Protein AF-A0A965PPK0-F1 (afdb_monomer)

Secondary structure (DSSP, 8-state):
-EEEE-HHHHHHHT---SEEEEEE-TTSSHHHHHHHHHHHHHHSGGGTT-EEEEEESSHHHIIIIIIHHHHHHHHHTT---STTEEETTEEEE-TTS-EEEEEESSSGGGGSS---SEEEETTGGGS-HHHHHHHHHT--GGG---EEEEEE----TTSHHHHHHTS--TTEEEEEE-GGG-TTS-HHHHHHHHHHHHHHHHTTTTS--SGGGTTT----------S--------------------------S--PEEEE---

Sequence (264 aa):
MTVRLHQAQYRFHHSPARYRGFVGGRGAGKSWIGAYDLAKRALSPNGKGRLFLVAAPTYPMLSDSSLRTMIEILKLLGAYDLDSIKRQPPSITLPNGAEILFRSADDPERLRGPNLSGVWLDEASLMAEEAYSVAIATLRERGEPGWLSATFTPKGLGHWTYETFATGKPETELIRAKTRENPFLDTQFVSSLESQYSDRTKARNGRRNILAHIFGGKAIGLNSATELSQSIHPRAETAGRAIIPRSSAWAAPLTAPYSVTATW

Solvent-accessible surface area (backbone atoms only — not comparable to full-atom values): 15305 Å² total; per-residue (Å²): 107,76,48,73,30,37,70,49,51,47,50,56,62,70,47,85,44,44,37,32,32,40,38,31,45,82,76,33,50,48,67,57,44,49,32,45,42,51,51,54,48,39,72,30,85,90,14,47,60,34,39,32,38,40,33,16,38,35,57,68,54,24,56,75,39,56,49,49,44,33,52,52,43,26,51,77,67,72,54,61,58,77,89,39,52,46,78,82,75,36,32,38,51,36,92,63,57,12,36,39,38,52,45,39,35,73,49,35,72,76,49,53,79,58,57,19,46,30,38,34,32,41,50,40,65,69,36,57,66,62,34,54,55,32,44,58,74,16,29,40,32,96,79,40,85,33,37,40,39,33,21,25,51,89,80,54,77,90,30,64,66,35,59,50,28,71,69,71,43,86,58,38,36,59,39,70,30,39,28,89,67,33,85,88,56,59,68,68,58,50,52,54,52,49,53,58,52,50,56,54,46,66,77,44,72,87,62,86,85,74,62,44,80,38,72,74,49,78,82,80,76,81,85,77,91,79,87,87,89,85,85,85,85,89,82,89,84,84,88,81,90,77,90,76,85,83,84,85,82,90,79,78,71,93,69,73,62,45,77,43,74,64,82,131

Radius of gyration: 22.33 Å; Cα contacts (8 Å, |Δi|>4): 421; chains: 1; bounding box: 75×43×55 Å

pLDDT: mean 79.64, std 26.37, range [24.66, 98.88]

Foldseek 3Di:
DWDWAFPLLVCQLPPPFQEEEEEADPQLCQLLSLLLSVVCCCPDPNNQQFEEEEEEQDPCCQVVGNVVSNQVNCVVLVFDDPVQFDVVVTKGQTPSRGIYGYYYQPPLVVQQPAQGQEYEYEQVLSHDVSNVVSNLNNQQVVHDGHGYYYGHYDDDCPGVSNVPAVPPPPSHHYRYTASVLPPPDDPVVLVVVLVVVVVVCVVVVPDDDPPCVRSVHDPPDPDDPPDDDDDDDDDDDDDDDDDDDDDDDPDDDSDGTDIDDSDD

Structure (mmCIF, N/CA/C/O backbone):
data_AF-A0A965PPK0-F1
#
_entry.id   AF-A0A965PPK0-F1
#
loop_
_atom_site.group_PDB
_atom_site.id
_atom_site.type_symbol
_atom_site.label_atom_id
_atom_site.label_alt_id
_atom_site.label_comp_id
_atom_site.label_asym_id
_atom_site.label_entity_id
_atom_site.label_seq_id
_atom_site.pdbx_PDB_ins_code
_atom_site.Cartn_x
_atom_site.Cartn_y
_atom_site.Cartn_z
_atom_site.occupancy
_atom_site.B_iso_or_equiv
_atom_site.auth_seq_id
_atom_site.auth_comp_id
_atom_site.auth_asym_id
_atom_site.auth_atom_id
_atom_site.pdbx_PDB_model_num
ATOM 1 N N . MET A 1 1 ? 5.970 -22.761 3.977 1.00 63.78 1 MET A N 1
ATOM 2 C CA . MET A 1 1 ? 6.031 -21.806 5.106 1.00 63.78 1 MET A CA 1
ATOM 3 C C . MET A 1 1 ? 4.634 -21.264 5.368 1.00 63.78 1 MET A C 1
ATOM 5 O O . MET A 1 1 ? 3.928 -20.960 4.410 1.00 63.78 1 MET A O 1
ATOM 9 N N . THR A 1 2 ? 4.213 -21.198 6.631 1.00 79.50 2 THR A N 1
ATOM 10 C CA . THR A 1 2 ? 2.850 -20.786 7.006 1.00 79.50 2 THR A CA 1
ATOM 11 C C . THR A 1 2 ? 2.877 -19.363 7.539 1.00 79.50 2 THR A C 1
ATOM 13 O O . THR A 1 2 ? 3.542 -19.091 8.538 1.00 79.50 2 THR A O 1
ATOM 16 N N . VAL A 1 3 ? 2.157 -18.456 6.882 1.00 88.56 3 VAL A N 1
ATOM 17 C CA . VAL A 1 3 ? 2.021 -17.069 7.332 1.00 88.56 3 VAL A CA 1
ATOM 18 C C . VAL A 1 3 ? 0.738 -16.944 8.142 1.00 88.56 3 VAL A C 1
ATOM 20 O O . VAL A 1 3 ? -0.322 -17.402 7.719 1.00 88.56 3 VAL A O 1
ATOM 23 N N . ARG A 1 4 ? 0.835 -16.350 9.331 1.00 90.88 4 ARG A N 1
ATOM 24 C CA . ARG A 1 4 ? -0.297 -16.184 10.244 1.00 90.88 4 ARG A CA 1
ATOM 25 C C . ARG A 1 4 ? -0.898 -14.792 10.089 1.00 90.88 4 ARG A C 1
ATOM 27 O O . ARG A 1 4 ? -0.181 -13.809 10.232 1.00 90.88 4 ARG A O 1
ATOM 34 N N . LEU A 1 5 ? -2.205 -14.717 9.848 1.00 93.50 5 LEU A N 1
ATOM 35 C CA . LEU A 1 5 ? -2.972 -13.470 9.790 1.00 93.50 5 LEU A CA 1
ATOM 36 C C . LEU A 1 5 ? -3.978 -13.430 10.936 1.00 93.50 5 LEU A C 1
ATOM 38 O O . LEU A 1 5 ? -4.652 -14.423 11.209 1.00 93.50 5 LEU A O 1
ATOM 42 N N . HIS A 1 6 ? -4.145 -12.281 11.587 1.00 93.06 6 HIS A N 1
ATOM 43 C CA . HIS A 1 6 ? -5.286 -12.118 12.490 1.00 93.06 6 HIS A CA 1
ATOM 44 C C . HIS A 1 6 ? -6.579 -11.873 11.699 1.00 93.06 6 HIS A C 1
ATOM 46 O O . HIS A 1 6 ? -6.546 -11.577 10.505 1.00 93.06 6 HIS A O 1
ATOM 52 N N . GLN A 1 7 ? -7.740 -11.982 12.351 1.00 94.44 7 GLN A N 1
ATOM 53 C CA . GLN A 1 7 ? -9.042 -12.019 11.668 1.00 94.44 7 GLN A CA 1
ATOM 54 C C . GLN A 1 7 ? -9.273 -10.856 10.690 1.00 94.44 7 GLN A C 1
ATOM 56 O O . GLN A 1 7 ? -9.663 -11.072 9.545 1.00 94.44 7 GLN A O 1
ATOM 61 N N . ALA A 1 8 ? -9.010 -9.618 11.116 1.00 96.19 8 ALA A N 1
ATOM 62 C CA . ALA A 1 8 ? -9.165 -8.457 10.244 1.00 96.19 8 ALA A CA 1
ATOM 63 C C . ALA A 1 8 ? -8.184 -8.486 9.057 1.00 96.19 8 ALA A C 1
ATOM 65 O O . ALA A 1 8 ? -8.581 -8.182 7.938 1.00 96.19 8 ALA A O 1
ATOM 66 N N . GLN A 1 9 ? -6.927 -8.894 9.260 1.00 96.94 9 GLN A N 1
ATOM 67 C CA . GLN A 1 9 ? -5.963 -9.031 8.162 1.00 96.94 9 GLN A CA 1
ATOM 68 C C . GLN A 1 9 ? -6.404 -10.086 7.150 1.00 96.94 9 GLN A C 1
ATOM 70 O O . GLN A 1 9 ? -6.370 -9.842 5.946 1.00 96.94 9 GLN A O 1
ATOM 75 N N . TYR A 1 10 ? -6.876 -11.232 7.645 1.00 96.75 10 TYR A N 1
ATOM 76 C CA . TYR A 1 10 ? -7.412 -12.299 6.811 1.00 96.75 10 TYR A CA 1
ATOM 77 C C . TYR A 1 10 ? -8.581 -11.795 5.956 1.00 96.75 10 TYR A C 1
ATOM 79 O O . TYR A 1 10 ? -8.563 -11.964 4.738 1.00 96.75 10 TYR A O 1
ATOM 87 N N . ARG A 1 11 ? -9.550 -11.104 6.575 1.00 97.62 11 ARG A N 1
ATOM 88 C CA . ARG A 1 11 ? -10.687 -10.498 5.868 1.00 97.62 11 ARG A CA 1
ATOM 89 C C . ARG A 1 11 ? -10.257 -9.487 4.810 1.00 97.62 11 ARG A C 1
ATOM 91 O O . ARG A 1 11 ? -10.795 -9.498 3.715 1.00 97.62 11 ARG A O 1
ATOM 98 N N . PHE A 1 12 ? -9.296 -8.626 5.129 1.00 98.19 12 PHE A N 1
ATOM 99 C CA . PHE A 1 12 ? -8.813 -7.610 4.196 1.00 98.19 12 PHE A CA 1
ATOM 100 C C . PHE A 1 12 ? -8.149 -8.220 2.960 1.00 98.19 12 PHE A C 1
ATOM 102 O O . PHE A 1 12 ? -8.437 -7.811 1.835 1.00 98.19 12 PHE A O 1
ATOM 109 N N . HIS A 1 13 ? -7.296 -9.225 3.162 1.00 97.81 13 HIS A N 1
ATOM 110 C CA . HIS A 1 13 ? -6.603 -9.887 2.061 1.00 97.81 13 HIS A CA 1
ATOM 111 C C . HIS A 1 13 ? -7.573 -10.617 1.116 1.00 97.81 13 HIS A C 1
ATOM 113 O O . HIS A 1 13 ? -7.442 -10.516 -0.105 1.00 97.81 13 HIS A O 1
ATOM 119 N N . HIS A 1 14 ? -8.577 -11.292 1.686 1.00 97.06 14 HIS A N 1
ATOM 120 C CA . HIS A 1 14 ? -9.567 -12.084 0.945 1.00 97.06 14 HIS A CA 1
ATOM 121 C C . HIS A 1 14 ? -10.806 -11.289 0.513 1.00 97.06 14 HIS A C 1
ATOM 123 O O . HIS A 1 14 ? -11.726 -11.862 -0.066 1.00 97.06 14 HIS A O 1
ATOM 129 N N . SER A 1 15 ? -10.855 -9.984 0.786 1.00 97.69 15 SER A N 1
ATOM 130 C CA . SER A 1 15 ? -11.952 -9.135 0.328 1.00 97.69 15 SER A CA 1
ATOM 131 C C . SER A 1 15 ? -12.003 -9.111 -1.209 1.00 97.69 15 SER A C 1
ATOM 133 O O . SER A 1 15 ? -10.964 -8.886 -1.847 1.00 97.69 15 SER A O 1
ATOM 135 N N . PRO A 1 16 ? -13.188 -9.313 -1.818 1.00 96.19 16 PRO A N 1
ATOM 136 C CA . PRO A 1 16 ? -13.365 -9.221 -3.265 1.00 96.19 16 PRO A CA 1
ATOM 137 C C . PRO A 1 16 ? -13.498 -7.771 -3.753 1.00 96.19 16 PRO A C 1
ATOM 139 O O . PRO A 1 16 ? -13.530 -7.540 -4.960 1.00 96.19 16 PRO A O 1
ATOM 142 N N . ALA A 1 17 ? -13.602 -6.792 -2.846 1.00 97.69 17 ALA A N 1
ATOM 143 C CA . ALA A 1 17 ? -13.752 -5.391 -3.211 1.00 97.69 17 ALA A CA 1
ATOM 144 C C . ALA A 1 17 ? -12.525 -4.888 -3.988 1.00 97.69 17 ALA A C 1
ATOM 146 O O . ALA A 1 17 ? -11.377 -5.210 -3.662 1.00 97.69 17 ALA A O 1
ATOM 147 N N . ARG A 1 18 ? -12.760 -4.060 -5.010 1.00 97.19 18 ARG A N 1
ATOM 148 C CA . ARG A 1 18 ? -11.684 -3.479 -5.824 1.00 97.19 18 ARG A CA 1
ATOM 149 C C . ARG A 1 18 ? -10.894 -2.446 -5.029 1.00 97.19 18 ARG A C 1
ATOM 151 O O . ARG A 1 18 ? -9.674 -2.370 -5.172 1.00 97.19 18 ARG A O 1
ATOM 158 N N . TYR A 1 19 ? -11.579 -1.697 -4.166 1.00 98.38 19 TYR A N 1
ATOM 159 C CA . TYR A 1 19 ? -11.007 -0.629 -3.355 1.00 98.38 19 TYR A CA 1
ATOM 160 C C . TYR A 1 19 ? -11.176 -0.941 -1.866 1.00 98.38 19 TYR A C 1
ATOM 162 O O . TYR A 1 19 ? -12.265 -0.863 -1.301 1.00 98.38 19 TYR A O 1
ATOM 170 N N . ARG A 1 20 ? -10.084 -1.314 -1.204 1.00 98.50 20 ARG A N 1
ATOM 171 C CA . ARG A 1 20 ? -10.117 -1.860 0.157 1.00 98.50 20 ARG A CA 1
ATOM 172 C C . ARG A 1 20 ? -9.435 -0.919 1.131 1.00 98.50 20 ARG A C 1
ATOM 174 O O . ARG A 1 20 ? -8.269 -0.581 0.959 1.00 98.50 20 ARG A O 1
ATOM 181 N N . GLY A 1 21 ? -10.140 -0.539 2.187 1.00 98.50 21 GLY A N 1
ATOM 182 C CA . GLY A 1 21 ? -9.592 0.196 3.319 1.00 98.50 21 GLY A CA 1
ATOM 183 C C . GLY A 1 21 ? -9.295 -0.736 4.493 1.00 98.50 21 GLY A C 1
ATOM 184 O O . GLY A 1 21 ? -10.150 -1.520 4.894 1.00 98.50 21 GLY A O 1
ATOM 185 N N . PHE A 1 22 ? -8.115 -0.621 5.095 1.00 98.50 22 PHE A N 1
ATOM 186 C CA . PHE A 1 22 ? -7.778 -1.219 6.385 1.00 98.50 22 PHE A CA 1
ATOM 187 C C . PHE A 1 22 ? -7.527 -0.110 7.403 1.00 98.50 22 PHE A C 1
ATOM 189 O O . PHE A 1 22 ? -6.513 0.593 7.349 1.00 98.50 22 PHE A O 1
ATOM 196 N N . VAL A 1 23 ? -8.447 0.047 8.353 1.00 97.44 23 VAL A N 1
ATOM 197 C CA . VAL A 1 23 ? -8.388 1.116 9.352 1.00 97.44 23 VAL A CA 1
ATOM 198 C C . VAL A 1 23 ? -8.111 0.571 10.745 1.00 97.44 23 VAL A C 1
ATOM 200 O O . VAL A 1 23 ? -8.791 -0.336 11.225 1.00 97.44 23 VAL A O 1
ATOM 203 N N . GLY A 1 24 ? -7.131 1.159 11.430 1.00 93.88 24 GLY A N 1
ATOM 204 C CA . GLY A 1 24 ? -6.767 0.739 12.781 1.00 93.88 24 GLY A CA 1
ATOM 205 C C . GLY A 1 24 ? -5.772 1.661 13.480 1.00 93.88 24 GLY A C 1
ATOM 206 O O . GLY A 1 24 ? -5.134 2.523 12.869 1.00 93.88 24 GLY A O 1
ATOM 207 N N . GLY A 1 25 ? -5.636 1.473 14.792 1.00 89.06 25 GLY A N 1
ATOM 208 C CA . GLY A 1 25 ? -4.682 2.204 15.628 1.00 89.06 25 GLY A CA 1
ATOM 209 C C . GLY A 1 25 ? -3.222 1.812 15.371 1.00 89.06 25 GLY A C 1
ATOM 210 O O . GLY A 1 25 ? -2.901 1.014 14.482 1.00 89.06 25 GLY A O 1
ATOM 211 N N . ARG A 1 26 ? -2.302 2.381 16.159 1.00 86.25 26 ARG A N 1
ATOM 212 C CA . ARG A 1 26 ? -0.905 1.911 16.193 1.00 86.25 26 ARG A CA 1
ATOM 213 C C . ARG A 1 26 ? -0.873 0.455 16.654 1.00 86.25 26 ARG A C 1
ATOM 215 O O . ARG A 1 26 ? -1.629 0.091 17.546 1.00 86.25 26 ARG A O 1
ATOM 222 N N . GLY A 1 27 ? -0.042 -0.372 16.025 1.00 86.56 27 GLY A N 1
ATOM 223 C CA . GLY A 1 27 ? 0.051 -1.802 16.337 1.00 86.56 27 GLY A CA 1
ATOM 224 C C . GLY A 1 27 ? -1.033 -2.686 15.705 1.00 86.56 27 GLY A C 1
ATOM 225 O O . GLY A 1 27 ? -0.919 -3.900 15.767 1.00 86.56 27 GLY A O 1
ATOM 226 N N . ALA A 1 28 ? -2.038 -2.144 15.010 1.00 91.44 28 ALA A N 1
ATOM 227 C CA . ALA A 1 28 ? -3.095 -2.952 14.380 1.00 91.44 28 ALA A CA 1
ATOM 228 C C . ALA A 1 28 ? -2.646 -3.772 13.142 1.00 91.44 28 ALA A C 1
ATOM 230 O O . ALA A 1 28 ? -3.490 -4.282 12.416 1.00 91.44 28 ALA A O 1
ATOM 231 N N . GLY A 1 29 ? -1.341 -3.848 12.848 1.00 93.69 29 GLY A N 1
ATOM 232 C CA . GLY A 1 29 ? -0.811 -4.632 11.725 1.00 93.69 29 GLY A CA 1
ATOM 233 C C . GLY A 1 29 ? -1.031 -4.022 10.336 1.00 93.69 29 GLY A C 1
ATOM 234 O O . GLY A 1 29 ? -0.995 -4.758 9.356 1.00 93.69 29 GLY A O 1
ATOM 235 N N . LYS A 1 30 ? -1.255 -2.700 10.250 1.00 96.31 30 LYS A N 1
ATOM 236 C CA . LYS A 1 30 ? -1.613 -1.964 9.021 1.00 96.31 30 LYS A CA 1
ATOM 237 C C . LYS A 1 30 ? -0.571 -2.072 7.901 1.00 96.31 30 LYS A C 1
ATOM 239 O O . LYS A 1 30 ? -0.869 -2.640 6.859 1.00 96.31 30 LYS A O 1
ATOM 244 N N . SER A 1 31 ? 0.642 -1.560 8.115 1.00 96.62 31 SER A N 1
ATOM 245 C CA . SER A 1 31 ? 1.671 -1.565 7.066 1.00 96.62 31 SER A CA 1
ATOM 246 C C . SER A 1 31 ? 2.071 -2.987 6.677 1.00 96.62 31 SER A C 1
ATOM 248 O O . SER A 1 31 ? 2.265 -3.282 5.504 1.00 96.62 31 SER A O 1
ATOM 250 N N . TRP A 1 32 ? 2.082 -3.899 7.653 1.00 97.38 32 TRP A N 1
ATOM 251 C CA . TRP A 1 32 ? 2.337 -5.317 7.417 1.00 97.38 32 TRP A CA 1
ATOM 252 C C . TRP A 1 32 ? 1.301 -5.931 6.465 1.00 97.38 32 TRP A C 1
ATOM 254 O O . TRP A 1 32 ? 1.679 -6.564 5.482 1.00 97.38 32 TRP A O 1
ATOM 264 N N . ILE A 1 33 ? -0.003 -5.719 6.703 1.00 98.12 33 ILE A N 1
ATOM 265 C CA . ILE A 1 33 ? -1.036 -6.314 5.842 1.00 98.12 33 ILE A CA 1
ATOM 266 C C . ILE A 1 33 ? -1.124 -5.653 4.472 1.00 98.12 33 ILE A C 1
ATOM 268 O O . ILE A 1 33 ? -1.394 -6.344 3.496 1.00 98.12 33 ILE A O 1
ATOM 272 N N . GLY A 1 34 ? -0.856 -4.349 4.379 1.00 98.56 34 GLY A N 1
ATOM 273 C CA . GLY A 1 34 ? -0.765 -3.665 3.092 1.00 98.56 34 GLY A CA 1
ATOM 274 C C . GLY A 1 34 ? 0.361 -4.230 2.222 1.00 98.56 34 GLY A C 1
ATOM 275 O O . GLY A 1 34 ? 0.126 -4.588 1.067 1.00 98.56 34 GLY A O 1
ATOM 276 N N . ALA A 1 35 ? 1.550 -4.416 2.805 1.00 98.69 35 ALA A N 1
ATOM 277 C CA . ALA A 1 35 ? 2.684 -5.031 2.123 1.00 98.69 35 ALA A CA 1
ATOM 278 C C . ALA A 1 35 ? 2.402 -6.489 1.729 1.00 98.69 35 ALA A C 1
ATOM 280 O O . ALA A 1 35 ? 2.644 -6.875 0.587 1.00 98.69 35 ALA A O 1
ATOM 281 N N . TYR A 1 36 ? 1.848 -7.286 2.649 1.00 98.62 36 TYR A N 1
ATOM 282 C CA . TYR A 1 36 ? 1.489 -8.682 2.392 1.00 98.62 36 TYR A CA 1
ATOM 283 C C . TYR A 1 36 ? 0.456 -8.826 1.270 1.00 98.62 36 TYR A C 1
ATOM 285 O O . TYR A 1 36 ? 0.651 -9.640 0.368 1.00 98.62 36 TYR A O 1
ATOM 293 N N . ASP A 1 37 ? -0.620 -8.033 1.296 1.00 98.69 37 ASP A N 1
ATOM 294 C CA . ASP A 1 37 ? -1.670 -8.078 0.275 1.00 98.69 37 ASP A CA 1
ATOM 295 C C . ASP A 1 37 ? -1.121 -7.741 -1.114 1.00 98.69 37 ASP A C 1
ATOM 297 O O . ASP A 1 37 ? -1.370 -8.490 -2.062 1.00 98.69 37 ASP A O 1
ATOM 301 N N . LEU A 1 38 ? -0.327 -6.669 -1.227 1.00 98.81 38 LEU A N 1
ATOM 302 C CA . LEU A 1 38 ? 0.282 -6.291 -2.499 1.00 98.81 38 LEU A CA 1
ATOM 303 C C . LEU A 1 38 ? 1.268 -7.353 -2.982 1.00 98.81 38 LEU A C 1
ATOM 305 O O . LEU A 1 38 ? 1.163 -7.779 -4.130 1.00 98.81 38 LEU A O 1
ATOM 309 N N . ALA A 1 39 ? 2.174 -7.828 -2.123 1.00 98.69 39 ALA A N 1
ATOM 310 C CA . ALA A 1 39 ? 3.156 -8.844 -2.497 1.00 98.69 39 ALA A CA 1
ATOM 311 C C . ALA A 1 39 ? 2.481 -10.139 -2.972 1.00 98.69 39 ALA A C 1
ATOM 313 O O . ALA A 1 39 ? 2.832 -10.670 -4.022 1.00 98.69 39 ALA A O 1
ATOM 314 N N . LYS A 1 40 ? 1.461 -10.629 -2.253 1.00 98.19 40 LYS A N 1
ATOM 315 C CA . LYS A 1 40 ? 0.714 -11.834 -2.646 1.00 98.19 40 LYS A CA 1
ATOM 316 C C . LYS A 1 40 ? -0.007 -11.666 -3.981 1.00 98.19 40 LYS A C 1
ATOM 318 O O . LYS A 1 40 ? -0.031 -12.609 -4.767 1.00 98.19 40 LYS A O 1
ATOM 323 N N . ARG A 1 41 ? -0.579 -10.490 -4.251 1.00 98.38 41 ARG A N 1
ATOM 324 C CA . ARG A 1 41 ? -1.246 -10.196 -5.529 1.00 98.38 41 ARG A CA 1
ATOM 325 C C . ARG A 1 41 ? -0.241 -10.066 -6.671 1.00 98.38 41 ARG A C 1
ATOM 327 O O . ARG A 1 41 ? -0.470 -10.655 -7.724 1.00 98.38 41 ARG A O 1
ATOM 334 N N . ALA A 1 42 ? 0.883 -9.392 -6.443 1.00 98.62 42 ALA A N 1
ATOM 335 C CA . ALA A 1 42 ? 1.952 -9.236 -7.425 1.00 98.62 42 ALA A CA 1
ATOM 336 C C . ALA A 1 42 ? 2.634 -10.565 -7.776 1.00 98.62 42 ALA A C 1
ATOM 338 O O . ALA A 1 42 ? 2.943 -10.814 -8.937 1.00 98.62 42 ALA A O 1
ATOM 339 N N . LEU A 1 43 ? 2.802 -11.455 -6.795 1.00 98.38 43 LEU A N 1
ATOM 340 C CA . LEU A 1 43 ? 3.396 -12.777 -6.998 1.00 98.38 43 LEU A CA 1
ATOM 341 C C . LEU A 1 43 ? 2.419 -13.821 -7.557 1.00 98.38 43 LEU A C 1
ATOM 343 O O . LEU A 1 43 ? 2.848 -14.888 -7.988 1.00 98.38 43 LEU A O 1
ATOM 347 N N . SER A 1 44 ? 1.116 -13.534 -7.557 1.00 97.88 44 SER A N 1
ATOM 348 C CA . SER A 1 44 ? 0.106 -14.445 -8.099 1.00 97.88 44 SER A CA 1
ATOM 349 C C . SER A 1 44 ? 0.259 -14.637 -9.618 1.00 97.88 44 SER A C 1
ATOM 351 O O . SER A 1 44 ? 0.851 -13.784 -10.288 1.00 97.88 44 SER A O 1
ATOM 353 N N . PRO A 1 45 ? -0.345 -15.688 -10.206 1.00 97.69 45 PRO A N 1
ATOM 354 C CA . PRO A 1 45 ? -0.384 -15.854 -11.660 1.00 97.69 45 PRO A CA 1
ATOM 355 C C . PRO A 1 45 ? -0.921 -14.621 -12.404 1.00 97.69 45 PRO A C 1
ATOM 357 O O . PRO A 1 45 ? -0.369 -14.240 -13.433 1.00 97.69 45 PRO A O 1
ATOM 360 N N . ASN A 1 46 ? -1.928 -13.941 -11.844 1.00 96.06 46 ASN A N 1
ATOM 361 C CA . ASN A 1 46 ? -2.508 -12.724 -12.426 1.00 96.06 46 ASN A CA 1
ATOM 362 C C . ASN A 1 46 ? -1.582 -11.502 -12.309 1.00 96.06 46 ASN A C 1
ATOM 364 O O . ASN A 1 46 ? -1.709 -10.559 -13.085 1.00 96.06 46 ASN A O 1
ATOM 368 N N . GLY A 1 47 ? -0.654 -11.511 -11.348 1.00 98.00 47 GLY A N 1
ATOM 369 C CA . GLY A 1 47 ? 0.338 -10.454 -11.153 1.00 98.00 47 GLY A CA 1
ATOM 370 C C . GLY A 1 47 ? 1.602 -10.620 -11.996 1.00 98.00 47 GLY A C 1
ATOM 371 O O . GLY A 1 47 ? 2.401 -9.691 -12.069 1.00 98.00 47 GLY A O 1
ATOM 372 N N . LYS A 1 48 ? 1.792 -11.769 -12.659 1.00 98.12 48 LYS A N 1
ATOM 373 C CA . LYS A 1 48 ? 2.995 -12.065 -13.447 1.00 98.12 48 LYS A CA 1
ATOM 374 C C . LYS A 1 48 ? 3.256 -10.988 -14.507 1.00 98.12 48 LYS A C 1
ATOM 376 O O . LYS A 1 48 ? 2.425 -10.753 -15.388 1.00 98.12 48 LYS A O 1
ATOM 381 N N . GLY A 1 49 ? 4.435 -10.367 -14.447 1.00 98.19 49 GLY A N 1
ATOM 382 C CA . GLY A 1 49 ? 4.843 -9.322 -15.392 1.00 98.19 49 GLY A CA 1
ATOM 383 C C . GLY A 1 49 ? 3.992 -8.049 -15.345 1.00 98.19 49 GLY A C 1
ATOM 384 O O . GLY A 1 49 ? 3.927 -7.346 -16.353 1.00 98.19 49 GLY A O 1
ATOM 385 N N . ARG A 1 50 ? 3.272 -7.802 -14.243 1.00 98.56 50 ARG A N 1
ATOM 386 C CA . ARG A 1 50 ? 2.450 -6.602 -14.033 1.00 98.56 50 ARG A CA 1
ATOM 387 C C . ARG A 1 50 ? 3.184 -5.551 -13.208 1.00 98.56 50 ARG A C 1
ATOM 389 O O . ARG A 1 50 ? 4.131 -5.865 -12.486 1.00 98.56 50 ARG A O 1
ATOM 396 N N . LEU A 1 51 ? 2.697 -4.318 -13.281 1.00 98.75 51 LEU A N 1
ATOM 397 C CA . LEU A 1 51 ? 3.242 -3.171 -12.571 1.00 98.75 51 LEU A CA 1
ATOM 398 C C . LEU A 1 51 ? 2.356 -2.773 -11.385 1.00 98.75 51 LEU A C 1
ATOM 400 O O . LEU A 1 51 ? 1.143 -2.585 -11.511 1.00 98.75 51 LEU A O 1
ATOM 404 N N . PHE A 1 52 ? 2.981 -2.599 -10.226 1.00 98.81 52 PHE A N 1
ATOM 405 C CA . PHE A 1 52 ? 2.335 -2.213 -8.977 1.00 98.81 52 PHE A CA 1
ATOM 406 C C . PHE A 1 52 ? 3.002 -0.983 -8.369 1.00 98.81 52 PHE A C 1
ATOM 408 O O . PHE A 1 52 ? 4.160 -0.674 -8.649 1.00 98.81 52 PHE A O 1
ATOM 415 N N . LEU A 1 53 ? 2.278 -0.292 -7.492 1.00 98.81 53 LEU A N 1
ATOM 416 C CA . LEU A 1 53 ? 2.784 0.876 -6.777 1.00 98.81 53 LEU A CA 1
ATOM 417 C C . LEU A 1 53 ? 2.540 0.758 -5.275 1.00 98.81 53 LEU A C 1
ATOM 419 O O . LEU A 1 53 ? 1.440 0.444 -4.830 1.00 98.81 53 LEU A O 1
ATOM 423 N N . VAL A 1 54 ? 3.557 1.101 -4.498 1.00 98.75 54 VAL A N 1
ATOM 424 C CA . VAL A 1 54 ? 3.441 1.485 -3.094 1.00 98.75 54 VAL A CA 1
ATOM 425 C C . VAL A 1 54 ? 3.609 2.996 -3.016 1.00 98.75 54 VAL A C 1
ATOM 427 O O . VAL A 1 54 ? 4.636 3.535 -3.438 1.00 98.75 54 VAL A O 1
ATOM 430 N N . ALA A 1 55 ? 2.612 3.679 -2.464 1.00 98.56 55 ALA A N 1
ATOM 431 C CA . ALA A 1 55 ? 2.687 5.100 -2.176 1.00 98.56 55 ALA A CA 1
ATOM 432 C C . ALA A 1 55 ? 2.578 5.346 -0.672 1.00 98.56 55 ALA A C 1
ATOM 434 O O . ALA A 1 55 ? 1.741 4.745 -0.005 1.00 98.56 55 ALA A O 1
ATOM 435 N N . ALA A 1 56 ? 3.399 6.251 -0.145 1.00 98.44 56 ALA A N 1
ATOM 436 C CA . ALA A 1 56 ? 3.315 6.728 1.237 1.00 98.44 56 ALA A CA 1
ATOM 437 C C . ALA A 1 56 ? 3.325 8.268 1.257 1.00 98.44 56 ALA A C 1
ATOM 439 O O . ALA A 1 56 ? 3.737 8.876 0.267 1.00 98.44 56 ALA A O 1
ATOM 440 N N . PRO A 1 57 ? 2.899 8.936 2.345 1.00 98.38 57 PRO A N 1
ATOM 441 C CA . PRO A 1 57 ? 2.672 10.383 2.335 1.00 98.38 57 PRO A CA 1
ATOM 442 C C . PRO A 1 57 ? 3.938 11.191 2.041 1.00 98.38 57 PRO A C 1
ATOM 444 O O . PRO A 1 57 ? 3.877 12.217 1.381 1.00 98.38 57 PRO A O 1
ATOM 447 N N . THR A 1 58 ? 5.096 10.718 2.504 1.00 98.12 58 THR A N 1
ATOM 448 C CA . THR A 1 58 ? 6.398 11.354 2.272 1.00 98.12 58 THR A CA 1
ATOM 449 C C . THR A 1 58 ? 7.458 10.301 1.971 1.00 98.12 58 THR A C 1
ATOM 451 O O . THR A 1 58 ? 7.297 9.127 2.315 1.00 98.12 58 THR A O 1
ATOM 454 N N . TYR A 1 59 ? 8.568 10.710 1.353 1.00 97.19 59 TYR A N 1
ATOM 455 C CA . TYR A 1 59 ? 9.669 9.793 1.053 1.00 97.19 59 TYR A CA 1
ATOM 456 C C . TYR A 1 59 ? 10.308 9.168 2.310 1.00 97.19 59 TYR A C 1
ATOM 458 O O . TYR A 1 59 ? 10.536 7.959 2.299 1.00 97.19 59 TYR A O 1
ATOM 466 N N . PRO A 1 60 ? 10.540 9.900 3.422 1.00 97.31 60 PRO A N 1
ATOM 467 C CA . PRO A 1 60 ? 10.998 9.275 4.663 1.00 97.31 60 PRO A CA 1
ATOM 468 C C . PRO A 1 60 ? 10.039 8.196 5.177 1.00 97.31 60 PRO A C 1
ATOM 470 O O . PRO A 1 60 ? 10.478 7.100 5.504 1.00 97.31 60 PRO A O 1
ATOM 473 N N . MET A 1 61 ? 8.723 8.445 5.166 1.00 97.19 61 MET A N 1
ATOM 474 C CA . MET A 1 61 ? 7.738 7.435 5.579 1.00 97.19 61 MET A CA 1
ATOM 475 C C . MET A 1 61 ? 7.743 6.209 4.660 1.00 97.19 61 MET A C 1
ATOM 477 O O . MET A 1 61 ? 7.684 5.077 5.138 1.00 97.19 61 MET A O 1
ATOM 481 N N . LEU A 1 62 ? 7.858 6.432 3.349 1.00 97.69 62 LEU A N 1
ATOM 482 C CA . LEU A 1 62 ? 7.984 5.374 2.350 1.00 97.69 62 LEU A CA 1
ATOM 483 C C . LEU A 1 62 ? 9.219 4.501 2.613 1.00 97.69 62 LEU A C 1
ATOM 485 O O . LEU A 1 62 ? 9.118 3.277 2.638 1.00 97.69 62 LEU A O 1
ATOM 489 N N . SER A 1 63 ? 10.377 5.137 2.809 1.00 96.06 63 SER A N 1
ATOM 490 C CA . SER A 1 63 ? 11.668 4.475 3.003 1.00 96.06 63 SER A CA 1
ATOM 491 C C . SER A 1 63 ? 11.740 3.742 4.342 1.00 96.06 63 SER A C 1
ATOM 493 O O . SER A 1 63 ? 12.134 2.578 4.390 1.00 96.06 63 SER A O 1
ATOM 495 N N . ASP A 1 64 ? 11.343 4.398 5.432 1.00 94.75 64 ASP A N 1
ATOM 496 C CA . ASP A 1 64 ? 11.516 3.879 6.791 1.00 94.75 64 ASP A CA 1
ATOM 497 C C . ASP A 1 64 ? 10.397 2.943 7.241 1.00 94.75 64 ASP A C 1
ATOM 499 O O . ASP A 1 64 ? 10.560 2.234 8.233 1.00 94.75 64 ASP A O 1
ATOM 503 N N . SER A 1 65 ? 9.278 2.901 6.517 1.00 95.69 65 SER A N 1
ATOM 504 C CA . SER A 1 65 ? 8.169 2.005 6.831 1.00 95.69 65 SER A CA 1
ATOM 505 C C . SER A 1 65 ? 7.823 1.100 5.656 1.00 95.69 65 SER A C 1
ATOM 507 O O . SER A 1 65 ? 8.187 -0.075 5.676 1.00 95.69 65 SER A O 1
ATOM 509 N N . SER A 1 66 ? 7.160 1.614 4.620 1.00 97.69 66 SER A N 1
ATOM 510 C CA . SER A 1 66 ? 6.511 0.766 3.613 1.00 97.69 66 SER A CA 1
ATOM 511 C C . SER A 1 66 ? 7.505 -0.088 2.813 1.00 97.69 66 SER A C 1
ATOM 513 O O . SER A 1 66 ? 7.258 -1.276 2.604 1.00 97.69 66 SER A O 1
ATOM 515 N N . LEU A 1 67 ? 8.659 0.468 2.420 1.00 97.94 67 LEU A N 1
ATOM 516 C CA . LEU A 1 67 ? 9.721 -0.264 1.719 1.00 97.94 67 LEU A CA 1
ATOM 517 C C . LEU A 1 67 ? 10.380 -1.321 2.614 1.00 97.94 67 LEU A C 1
ATOM 519 O O . LEU A 1 67 ? 10.553 -2.462 2.185 1.00 97.94 67 LEU A O 1
ATOM 523 N N . ARG A 1 68 ? 10.711 -0.976 3.866 1.00 97.12 68 ARG A N 1
ATOM 524 C CA . ARG A 1 68 ? 11.284 -1.934 4.830 1.00 97.12 68 ARG A CA 1
ATOM 525 C C . ARG A 1 68 ? 10.333 -3.097 5.088 1.00 97.12 68 ARG A C 1
ATOM 527 O O . ARG A 1 68 ? 10.743 -4.249 4.976 1.00 97.12 68 ARG A O 1
ATOM 534 N N . THR A 1 69 ? 9.059 -2.805 5.343 1.00 98.00 69 THR A N 1
ATOM 535 C CA . THR A 1 69 ? 8.036 -3.835 5.543 1.00 98.00 69 THR A CA 1
ATOM 536 C C . THR A 1 69 ? 7.825 -4.672 4.281 1.00 98.00 69 THR A C 1
ATOM 538 O O . THR A 1 69 ? 7.695 -5.887 4.383 1.00 98.00 69 THR A O 1
ATOM 541 N N . MET A 1 70 ? 7.856 -4.077 3.082 1.00 98.56 70 MET A N 1
ATOM 542 C CA . MET A 1 70 ? 7.792 -4.850 1.837 1.00 98.56 70 MET A CA 1
ATOM 543 C C . MET A 1 70 ? 8.965 -5.827 1.715 1.00 98.56 70 MET A C 1
ATOM 545 O O . MET A 1 70 ? 8.753 -6.997 1.417 1.00 98.56 70 MET A O 1
ATOM 549 N N . ILE A 1 71 ? 10.191 -5.386 2.002 1.00 98.00 71 ILE A N 1
ATOM 550 C CA . ILE A 1 71 ? 11.376 -6.254 1.994 1.00 98.00 71 ILE A CA 1
ATOM 551 C C . ILE A 1 71 ? 11.227 -7.405 3.000 1.00 98.00 71 ILE A C 1
ATOM 553 O O . ILE A 1 71 ? 11.527 -8.551 2.667 1.00 98.00 71 ILE A O 1
ATOM 557 N N . GLU A 1 72 ? 10.747 -7.131 4.215 1.00 97.50 72 GLU A N 1
ATOM 558 C CA . GLU A 1 72 ? 10.477 -8.163 5.226 1.00 97.50 72 GLU A CA 1
ATOM 559 C C . GLU A 1 72 ? 9.451 -9.189 4.737 1.00 97.50 72 GLU A C 1
ATOM 561 O O . GLU A 1 72 ? 9.669 -10.393 4.874 1.00 97.50 72 GLU A O 1
ATOM 566 N N . ILE A 1 73 ? 8.363 -8.726 4.118 1.00 98.06 73 ILE A N 1
ATOM 567 C CA . ILE A 1 73 ? 7.343 -9.591 3.524 1.00 98.06 73 ILE A CA 1
ATOM 568 C C . ILE A 1 73 ? 7.925 -10.423 2.384 1.00 98.06 73 ILE A C 1
ATOM 570 O O . ILE A 1 73 ? 7.694 -11.626 2.343 1.00 98.06 73 ILE A O 1
ATOM 574 N N . LEU A 1 74 ? 8.706 -9.837 1.479 1.00 97.81 74 LEU A N 1
ATOM 575 C CA . LEU A 1 74 ? 9.320 -10.583 0.380 1.00 97.81 74 LEU A CA 1
ATOM 576 C C . LEU A 1 74 ? 10.294 -11.650 0.895 1.00 97.81 74 LEU A C 1
ATOM 578 O O . LEU A 1 74 ? 10.307 -12.759 0.367 1.00 97.81 74 LEU A O 1
ATOM 582 N N . LYS A 1 75 ? 11.047 -11.367 1.968 1.00 97.00 75 LYS A N 1
ATOM 583 C CA . LYS A 1 75 ? 11.898 -12.362 2.644 1.00 97.00 75 LYS A CA 1
ATOM 584 C C . LYS A 1 75 ? 11.070 -13.478 3.269 1.00 97.00 75 LYS A C 1
ATOM 586 O O . LYS A 1 75 ? 11.376 -14.646 3.062 1.00 97.00 75 LYS A O 1
ATOM 591 N N . LEU A 1 76 ? 10.001 -13.125 3.985 1.00 96.00 76 LEU A N 1
ATOM 592 C CA . LEU A 1 76 ? 9.047 -14.074 4.572 1.00 96.00 76 LEU A CA 1
ATOM 593 C C . LEU A 1 76 ? 8.431 -14.990 3.503 1.00 96.00 76 LEU A C 1
ATOM 595 O O . LEU A 1 76 ? 8.125 -16.152 3.749 1.00 96.00 76 LEU A O 1
ATOM 599 N N . LEU A 1 77 ? 8.242 -14.446 2.310 1.00 95.69 77 LEU A N 1
ATOM 600 C CA . LEU A 1 77 ? 7.696 -15.134 1.160 1.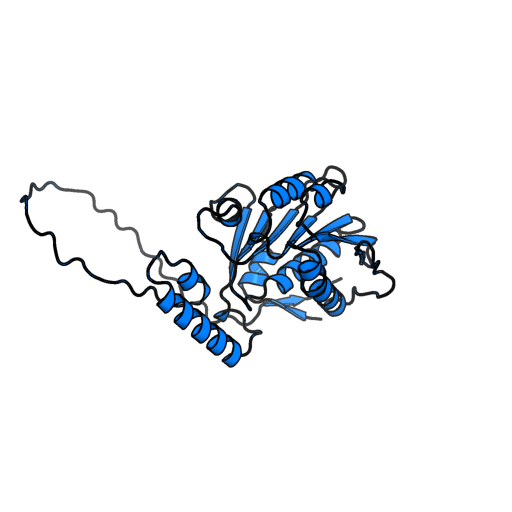00 95.69 77 LEU A CA 1
ATOM 601 C C . LEU A 1 77 ? 8.769 -15.888 0.344 1.00 95.69 77 LEU A C 1
ATOM 603 O O . LEU A 1 77 ? 8.424 -16.653 -0.542 1.00 95.69 77 LEU A O 1
ATOM 607 N N . GLY A 1 78 ? 10.064 -15.740 0.627 1.00 95.88 78 GLY A N 1
ATOM 608 C CA . GLY A 1 78 ? 11.115 -16.356 -0.196 1.00 95.88 78 GLY A CA 1
ATOM 609 C C . GLY A 1 78 ? 11.185 -15.793 -1.623 1.00 95.88 78 GLY A C 1
ATOM 610 O O . GLY A 1 78 ? 11.694 -16.455 -2.518 1.00 95.88 78 GLY A O 1
ATOM 611 N N . ALA A 1 79 ? 10.668 -14.580 -1.832 1.00 96.19 79 ALA A N 1
ATOM 612 C CA . ALA A 1 79 ? 10.660 -13.862 -3.109 1.00 96.19 79 ALA A CA 1
ATOM 613 C C . ALA A 1 79 ? 11.602 -12.644 -3.105 1.00 96.19 79 ALA A C 1
ATOM 615 O O . ALA A 1 79 ? 11.542 -11.804 -4.000 1.00 96.19 79 ALA A O 1
ATOM 616 N N . TYR A 1 80 ? 12.423 -12.510 -2.062 1.00 96.31 80 TYR A N 1
ATOM 617 C CA . TYR A 1 80 ? 13.402 -11.439 -1.931 1.00 96.31 80 TYR A CA 1
ATOM 618 C C . TYR A 1 80 ? 14.685 -11.782 -2.685 1.00 96.31 80 TYR A C 1
ATOM 620 O O . TYR A 1 80 ? 15.296 -12.817 -2.426 1.00 96.31 80 TYR A O 1
ATOM 628 N N . ASP A 1 81 ? 15.118 -10.851 -3.524 1.00 94.69 81 ASP A N 1
ATOM 629 C CA . ASP A 1 81 ? 16.427 -10.825 -4.159 1.00 94.69 81 ASP A CA 1
ATOM 630 C C . ASP A 1 81 ? 17.027 -9.427 -3.948 1.00 94.69 81 ASP A C 1
ATOM 632 O O . ASP A 1 81 ? 16.326 -8.421 -4.055 1.00 94.69 81 ASP A O 1
ATOM 636 N N . LEU A 1 82 ? 18.304 -9.354 -3.574 1.00 92.38 82 LEU A N 1
ATOM 637 C CA . LEU A 1 82 ? 18.981 -8.076 -3.353 1.00 92.38 82 LEU A CA 1
ATOM 638 C C . LEU A 1 82 ? 19.247 -7.356 -4.681 1.00 92.38 82 LEU A C 1
ATOM 640 O O . LEU A 1 82 ? 19.132 -6.130 -4.733 1.00 92.38 82 LEU A O 1
ATOM 644 N N . ASP A 1 83 ? 19.560 -8.109 -5.736 1.00 94.62 83 ASP A N 1
ATOM 645 C CA . ASP A 1 83 ? 19.937 -7.559 -7.041 1.00 94.62 83 ASP A CA 1
ATOM 646 C C . ASP A 1 83 ? 18.725 -7.017 -7.810 1.00 94.62 83 ASP A C 1
ATOM 648 O O . ASP A 1 83 ? 18.864 -6.209 -8.730 1.00 94.62 83 ASP A O 1
ATOM 652 N N . SER A 1 84 ? 17.512 -7.381 -7.382 1.00 93.62 84 SER A N 1
ATOM 653 C CA . SER A 1 84 ? 16.269 -6.880 -7.963 1.00 93.62 84 SER A CA 1
ATOM 654 C C . SER A 1 84 ? 15.836 -5.507 -7.432 1.00 93.62 84 SER A C 1
ATOM 656 O O . SER A 1 84 ? 14.833 -4.954 -7.895 1.00 93.62 84 SER A O 1
ATOM 658 N N . ILE A 1 85 ? 16.579 -4.936 -6.474 1.00 95.75 85 ILE A N 1
ATOM 659 C CA . ILE A 1 85 ? 16.255 -3.658 -5.834 1.00 95.75 85 ILE A CA 1
ATOM 660 C C . ILE A 1 85 ? 17.006 -2.512 -6.507 1.00 95.75 85 ILE A C 1
ATOM 662 O O . ILE A 1 85 ? 18.201 -2.295 -6.294 1.00 95.75 85 ILE A O 1
ATOM 666 N N . LYS A 1 86 ? 16.269 -1.659 -7.215 1.00 96.50 86 LYS A N 1
ATOM 667 C CA . LYS A 1 86 ? 16.764 -0.347 -7.640 1.00 96.50 86 LYS A CA 1
ATOM 668 C C . LYS A 1 86 ? 16.509 0.668 -6.532 1.00 96.50 86 LYS A C 1
ATOM 670 O O . LYS A 1 86 ? 15.430 0.693 -5.951 1.00 96.50 86 LYS A O 1
ATOM 675 N N . ARG A 1 87 ? 17.485 1.537 -6.243 1.00 92.62 87 ARG A N 1
ATOM 676 C CA . ARG A 1 87 ? 17.399 2.512 -5.135 1.00 92.62 87 ARG A CA 1
ATOM 677 C C . ARG A 1 87 ? 16.882 3.894 -5.534 1.00 92.62 87 ARG A C 1
ATOM 679 O O . ARG A 1 87 ? 16.334 4.588 -4.686 1.00 92.62 87 ARG A O 1
ATOM 686 N N . GLN A 1 88 ? 17.069 4.314 -6.786 1.00 92.56 88 GLN A N 1
ATOM 687 C CA . GLN A 1 88 ? 16.765 5.681 -7.228 1.00 92.56 88 GLN A CA 1
ATOM 688 C C . GLN A 1 88 ? 16.178 5.709 -8.655 1.00 92.56 88 GLN A C 1
ATOM 690 O O . GLN A 1 88 ? 16.903 5.460 -9.619 1.00 92.56 88 GLN A O 1
ATOM 695 N N . PRO A 1 89 ? 14.874 6.005 -8.813 1.00 91.12 89 PRO A N 1
ATOM 696 C CA . PRO A 1 89 ? 13.852 5.918 -7.766 1.00 91.12 89 PRO A CA 1
ATOM 697 C C . PRO A 1 89 ? 13.679 4.461 -7.282 1.00 91.12 89 PRO A C 1
ATOM 699 O O . PRO A 1 89 ? 13.956 3.534 -8.051 1.00 91.12 89 PRO A O 1
ATOM 702 N N . PRO A 1 90 ? 13.235 4.236 -6.030 1.00 97.12 90 PRO A N 1
ATOM 703 C CA . PRO A 1 90 ? 13.118 2.891 -5.491 1.00 97.12 90 PRO A CA 1
ATOM 704 C C . PRO A 1 90 ? 12.086 2.042 -6.246 1.00 97.12 90 PRO A C 1
ATOM 706 O O . PRO A 1 90 ? 10.974 2.498 -6.545 1.00 97.12 90 PRO A O 1
ATOM 709 N N . SER A 1 91 ? 12.480 0.812 -6.573 1.00 98.19 91 SER A N 1
ATOM 710 C CA . SER A 1 91 ? 11.638 -0.223 -7.191 1.00 98.19 91 SER A CA 1
ATOM 711 C C . SER A 1 91 ? 12.201 -1.615 -6.903 1.00 98.19 91 SER A C 1
ATOM 713 O O . SER A 1 91 ? 13.393 -1.751 -6.619 1.00 98.19 91 SER A O 1
ATOM 715 N N . ILE A 1 92 ? 11.334 -2.626 -6.932 1.00 98.69 92 ILE A N 1
ATOM 716 C CA . ILE A 1 92 ? 11.696 -4.033 -6.735 1.00 98.69 92 ILE A CA 1
ATOM 717 C C . ILE A 1 92 ? 11.078 -4.863 -7.858 1.00 98.69 92 ILE A C 1
ATOM 719 O O . ILE A 1 92 ? 9.857 -4.843 -8.027 1.00 98.69 92 ILE A O 1
ATOM 723 N N . THR A 1 93 ? 11.902 -5.633 -8.565 1.00 98.69 93 THR A N 1
ATOM 724 C CA . THR A 1 93 ? 11.433 -6.660 -9.506 1.00 98.69 93 THR A CA 1
ATOM 725 C C . THR A 1 93 ? 11.283 -8.000 -8.785 1.00 98.69 93 THR A C 1
ATOM 727 O O . THR A 1 93 ? 12.157 -8.422 -8.029 1.00 98.69 93 THR A O 1
ATOM 730 N N . LEU A 1 94 ? 10.156 -8.675 -8.987 1.00 98.62 94 LEU A N 1
ATOM 731 C CA . LEU A 1 94 ? 9.840 -9.960 -8.370 1.00 98.62 94 LEU A CA 1
ATOM 732 C C . LEU A 1 94 ? 10.265 -11.131 -9.273 1.00 98.62 94 LEU A C 1
ATOM 734 O O . LEU A 1 94 ? 10.361 -10.956 -10.489 1.00 98.62 94 LEU A O 1
ATOM 738 N N . PRO A 1 95 ? 10.433 -12.355 -8.731 1.00 98.12 95 PRO A N 1
ATOM 739 C CA . PRO A 1 95 ? 10.871 -13.521 -9.511 1.00 98.12 95 PRO A CA 1
ATOM 740 C C . PRO A 1 95 ? 9.963 -13.884 -10.697 1.00 98.12 95 PRO A C 1
ATOM 742 O O . PRO A 1 95 ? 10.396 -14.524 -11.650 1.00 98.12 95 PRO A O 1
ATOM 745 N N . ASN A 1 96 ? 8.691 -13.476 -10.659 1.00 98.06 96 ASN A N 1
ATOM 746 C CA . ASN A 1 96 ? 7.727 -13.684 -11.740 1.00 98.06 96 ASN A CA 1
ATOM 747 C C . ASN A 1 96 ? 7.700 -12.522 -12.763 1.00 98.06 96 ASN A C 1
ATOM 749 O O . ASN A 1 96 ? 6.800 -12.459 -13.602 1.00 98.06 96 ASN A O 1
ATOM 753 N N . GLY A 1 97 ? 8.649 -11.587 -12.682 1.00 98.38 97 GLY A N 1
ATOM 754 C CA . GLY A 1 97 ? 8.758 -10.416 -13.552 1.00 98.38 97 GLY A CA 1
ATOM 755 C C . GLY A 1 97 ? 7.804 -9.269 -13.213 1.00 98.38 97 GLY A C 1
ATOM 756 O O . GLY A 1 97 ? 7.804 -8.275 -13.931 1.00 98.38 97 GLY A O 1
ATOM 757 N N . ALA A 1 98 ? 6.979 -9.385 -12.167 1.00 98.62 98 ALA A N 1
ATOM 758 C CA . ALA A 1 98 ? 6.207 -8.246 -11.675 1.00 98.62 98 ALA A CA 1
ATOM 759 C C . ALA A 1 98 ? 7.139 -7.170 -11.099 1.00 98.62 98 ALA A C 1
ATOM 761 O O . ALA A 1 98 ? 8.175 -7.497 -10.524 1.00 98.62 98 ALA A O 1
ATOM 762 N N . GLU A 1 99 ? 6.757 -5.902 -11.193 1.00 98.62 99 GLU A N 1
ATOM 763 C CA . GLU A 1 99 ? 7.531 -4.784 -10.646 1.00 98.62 99 GLU A CA 1
ATOM 764 C C . GLU A 1 99 ? 6.700 -4.009 -9.619 1.00 98.62 99 GLU A C 1
ATOM 766 O O . GLU A 1 99 ? 5.515 -3.743 -9.822 1.00 98.62 99 GLU A O 1
ATOM 771 N N . ILE A 1 100 ? 7.329 -3.632 -8.505 1.00 98.81 100 ILE A N 1
ATOM 772 C CA . ILE A 1 100 ? 6.745 -2.780 -7.469 1.00 98.81 100 ILE A CA 1
ATOM 773 C C . ILE A 1 100 ? 7.516 -1.463 -7.435 1.00 98.81 100 ILE A C 1
ATOM 775 O O . ILE A 1 100 ? 8.677 -1.417 -7.024 1.00 98.81 100 ILE A O 1
ATOM 779 N N . LEU A 1 101 ? 6.858 -0.376 -7.826 1.00 98.56 101 LEU A N 1
ATOM 780 C CA . LEU A 1 101 ? 7.369 0.985 -7.697 1.00 98.56 101 L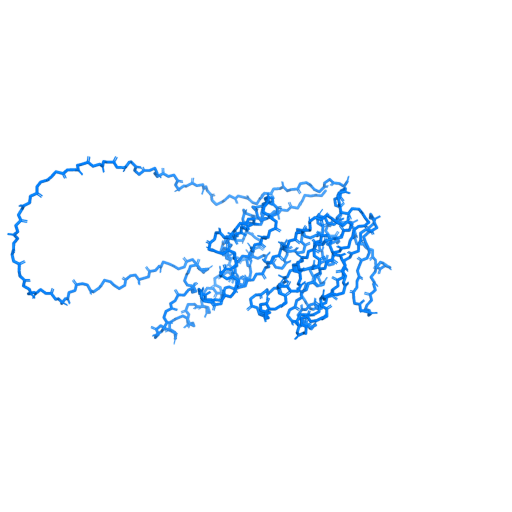EU A CA 1
ATOM 781 C C . LEU A 1 101 ? 7.106 1.528 -6.291 1.00 98.56 101 LEU A C 1
ATOM 783 O O . LEU A 1 101 ? 6.081 1.227 -5.686 1.00 98.56 101 LEU A O 1
ATOM 787 N N . PHE A 1 102 ? 7.984 2.402 -5.801 1.00 98.31 102 PHE A N 1
ATOM 788 C CA . PHE A 1 102 ? 7.797 3.110 -4.533 1.00 98.31 102 PHE A CA 1
ATOM 789 C C . PHE A 1 102 ? 7.840 4.616 -4.781 1.00 98.31 102 PHE A C 1
ATOM 791 O O . PHE A 1 102 ? 8.840 5.129 -5.295 1.00 98.31 102 PHE A O 1
ATOM 798 N N . ARG A 1 103 ? 6.771 5.342 -4.443 1.00 97.75 103 ARG A N 1
ATOM 799 C CA . ARG A 1 103 ? 6.691 6.803 -4.623 1.00 97.75 103 ARG A CA 1
ATOM 800 C C . ARG A 1 103 ? 6.148 7.490 -3.376 1.00 97.75 103 ARG A C 1
ATOM 802 O O . ARG A 1 103 ? 5.357 6.920 -2.632 1.00 97.75 103 ARG A O 1
ATOM 809 N N . SER A 1 104 ? 6.584 8.719 -3.134 1.00 97.38 104 SER A N 1
ATOM 810 C CA . SER A 1 104 ? 5.933 9.583 -2.155 1.00 97.38 104 SER A CA 1
ATOM 811 C C . SER A 1 104 ? 4.746 10.297 -2.801 1.00 97.38 104 SER A C 1
ATOM 813 O O . SER A 1 104 ? 4.780 10.611 -3.989 1.00 97.38 104 SER A O 1
ATOM 815 N N . ALA A 1 105 ? 3.699 10.524 -2.014 1.00 97.69 105 ALA A N 1
ATOM 816 C CA . ALA A 1 105 ? 2.466 11.201 -2.411 1.00 97.69 105 ALA A CA 1
ATOM 817 C C . ALA A 1 105 ? 2.392 12.647 -1.878 1.00 97.69 105 ALA A C 1
ATOM 819 O O . ALA A 1 105 ? 1.312 13.226 -1.798 1.00 97.69 105 ALA A O 1
ATOM 820 N N . ASP A 1 106 ? 3.540 13.211 -1.491 1.00 95.81 106 ASP A N 1
ATOM 821 C CA . ASP A 1 106 ? 3.710 14.621 -1.119 1.00 95.81 106 ASP A CA 1
ATOM 822 C C . ASP A 1 106 ? 3.407 15.548 -2.302 1.00 95.81 106 ASP A C 1
ATOM 824 O O . ASP A 1 106 ? 2.868 16.636 -2.121 1.00 95.81 106 ASP A O 1
ATOM 828 N N . ASP A 1 107 ? 3.702 15.067 -3.508 1.00 95.38 107 ASP A N 1
ATOM 829 C CA . ASP A 1 107 ? 3.249 15.617 -4.777 1.00 95.38 107 ASP A CA 1
ATOM 830 C C . ASP A 1 107 ? 2.418 14.543 -5.513 1.00 95.38 107 ASP A C 1
ATOM 832 O O . ASP A 1 107 ? 2.997 13.583 -6.039 1.00 95.38 107 ASP A O 1
ATOM 836 N N . PRO A 1 108 ? 1.073 14.663 -5.539 1.00 94.31 108 PRO A N 1
ATOM 837 C CA . PRO A 1 108 ? 0.186 13.718 -6.219 1.00 94.31 108 PRO A CA 1
ATOM 838 C C . PRO A 1 108 ? 0.528 13.477 -7.694 1.00 94.31 108 PRO A C 1
ATOM 840 O O . PRO A 1 108 ? 0.314 12.370 -8.192 1.00 94.31 108 PRO A O 1
ATOM 843 N N . GLU A 1 109 ? 1.110 14.458 -8.392 1.00 93.12 109 GLU A N 1
ATOM 844 C CA . GLU A 1 109 ? 1.453 14.332 -9.815 1.00 93.12 109 GLU A CA 1
ATOM 845 C C . GLU A 1 109 ? 2.519 13.263 -10.067 1.00 93.12 109 GLU A C 1
ATOM 847 O O . GLU A 1 109 ? 2.533 12.620 -11.121 1.00 93.12 109 GLU A O 1
ATOM 852 N N . ARG A 1 110 ? 3.350 12.957 -9.062 1.00 91.31 110 ARG A N 1
ATOM 853 C CA . ARG A 1 110 ? 4.337 11.867 -9.133 1.00 91.31 110 ARG A CA 1
ATOM 854 C C . ARG A 1 110 ? 3.702 10.488 -9.306 1.00 91.31 110 ARG A C 1
ATOM 856 O O . ARG A 1 110 ? 4.409 9.543 -9.662 1.00 91.31 110 ARG A O 1
ATOM 863 N N . LEU A 1 111 ? 2.395 10.358 -9.061 1.00 94.69 111 LEU A N 1
ATOM 864 C CA . LEU A 1 111 ? 1.655 9.108 -9.215 1.00 94.69 111 LEU A CA 1
ATOM 865 C C . LEU A 1 111 ? 1.028 8.943 -10.612 1.00 94.69 111 LEU A C 1
ATOM 867 O O . LEU A 1 111 ? 0.662 7.825 -10.946 1.00 94.69 111 LEU A O 1
ATOM 871 N N . ARG A 1 112 ? 0.911 9.999 -11.436 1.00 87.38 112 ARG A N 1
ATOM 872 C CA . ARG A 1 112 ? 0.082 10.030 -12.667 1.00 87.38 112 ARG A CA 1
ATOM 873 C C . ARG A 1 112 ? 0.634 9.215 -13.854 1.00 87.38 112 ARG A C 1
ATOM 875 O O . ARG A 1 112 ? -0.120 8.853 -14.754 1.00 87.38 112 ARG A O 1
ATOM 882 N N . GLY A 1 113 ? 1.939 8.943 -13.877 1.00 84.94 113 GLY A N 1
ATOM 883 C CA . GLY A 1 113 ? 2.656 8.392 -15.039 1.00 84.94 113 GLY A CA 1
ATOM 884 C C . GLY A 1 113 ? 2.405 6.914 -15.402 1.00 84.94 113 GLY A C 1
ATOM 885 O O . GLY A 1 113 ? 2.167 6.630 -16.576 1.00 84.94 113 GLY A O 1
ATOM 886 N N . PRO A 1 114 ? 2.507 5.951 -14.468 1.00 90.25 114 PRO A N 1
ATOM 887 C CA . PRO A 1 114 ? 2.428 4.531 -14.809 1.00 90.25 114 PRO A CA 1
ATOM 888 C C . PRO A 1 114 ? 0.992 4.069 -15.106 1.00 90.25 114 PRO A C 1
ATOM 890 O O . PRO A 1 114 ? 0.030 4.617 -14.578 1.00 90.25 114 PRO A O 1
ATOM 893 N N . ASN A 1 115 ? 0.851 3.005 -15.902 1.00 96.50 115 ASN A N 1
ATOM 894 C CA . ASN A 1 115 ? -0.372 2.200 -15.931 1.00 96.50 115 ASN A CA 1
ATOM 895 C C . ASN A 1 115 ? -0.171 1.023 -14.973 1.00 96.50 115 ASN A C 1
ATOM 897 O O . ASN A 1 115 ? 0.721 0.209 -15.190 1.00 96.50 115 ASN A O 1
ATOM 901 N N . LEU A 1 116 ? -0.967 0.953 -13.912 1.00 98.44 116 LEU A N 1
ATOM 902 C CA . LEU A 1 116 ? -0.796 0.013 -12.807 1.00 98.44 116 LEU A CA 1
ATOM 903 C C . LEU A 1 116 ? -1.882 -1.065 -12.809 1.00 98.44 116 LEU A C 1
ATOM 905 O O . LEU A 1 116 ? -3.047 -0.785 -13.092 1.00 98.44 116 LEU A O 1
ATOM 909 N N . SER A 1 117 ? -1.514 -2.288 -12.430 1.00 98.69 117 SER A N 1
ATOM 910 C CA . SER A 1 117 ? -2.466 -3.356 -12.091 1.00 98.69 117 SER A CA 1
ATOM 911 C C . SER A 1 117 ? -2.960 -3.255 -10.647 1.00 98.69 117 SER A C 1
ATOM 913 O O . SER A 1 117 ? -4.026 -3.771 -10.307 1.00 98.69 117 SER A O 1
ATOM 915 N N . GLY A 1 118 ? -2.205 -2.588 -9.772 1.00 98.62 118 GLY A N 1
ATOM 916 C CA . GLY A 1 118 ? -2.623 -2.367 -8.396 1.00 98.62 118 GLY A CA 1
ATOM 917 C C . GLY A 1 118 ? -1.779 -1.345 -7.649 1.00 98.62 118 GLY A C 1
ATOM 918 O O . GLY A 1 118 ? -0.606 -1.132 -7.962 1.00 98.62 118 GLY A O 1
ATOM 919 N N . VAL A 1 119 ? -2.378 -0.733 -6.632 1.00 98.75 119 VAL A N 1
ATOM 920 C CA . VAL A 1 119 ? -1.707 0.241 -5.768 1.00 98.75 119 VAL A CA 1
ATOM 921 C C . VAL A 1 119 ? -2.014 -0.009 -4.297 1.00 98.75 119 VAL A C 1
ATOM 923 O O . VAL A 1 119 ? -3.144 -0.324 -3.918 1.00 98.75 119 VAL A O 1
ATOM 926 N N . TRP A 1 120 ? -1.002 0.172 -3.456 1.00 98.88 120 TRP A N 1
ATOM 927 C CA . TRP A 1 120 ? -1.144 0.270 -2.014 1.00 98.88 120 TRP A CA 1
ATOM 928 C C . TRP A 1 120 ? -0.795 1.687 -1.542 1.00 98.88 120 TRP A C 1
ATOM 930 O O . TRP A 1 120 ? 0.335 2.141 -1.703 1.00 98.88 120 TRP A O 1
ATOM 940 N N . LEU A 1 121 ? -1.774 2.376 -0.951 1.00 98.81 121 LEU A N 1
ATOM 941 C CA . LEU A 1 121 ? -1.610 3.662 -0.275 1.00 98.81 121 LEU A CA 1
ATOM 942 C C . LEU A 1 121 ? -1.392 3.429 1.228 1.00 98.81 121 LEU A C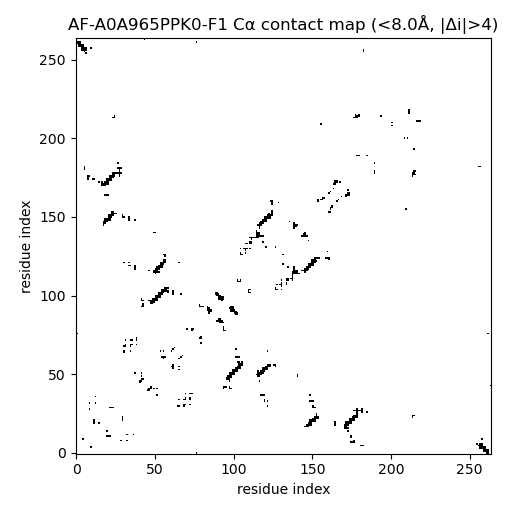 1
ATOM 944 O O . LEU A 1 121 ? -2.344 3.133 1.959 1.00 98.81 121 LEU A O 1
ATOM 948 N N . ASP A 1 122 ? -0.151 3.554 1.695 1.00 98.62 122 ASP A N 1
ATOM 949 C CA . ASP A 1 122 ? 0.182 3.465 3.116 1.00 98.62 122 ASP A CA 1
ATOM 950 C C . ASP A 1 122 ? -0.017 4.802 3.832 1.00 98.62 122 ASP A C 1
ATOM 952 O O . ASP A 1 122 ? 0.247 5.864 3.279 1.00 98.62 122 ASP A O 1
ATOM 956 N N . GLU A 1 123 ? -0.509 4.755 5.068 1.00 97.94 123 GLU A N 1
ATOM 957 C CA . GLU A 1 123 ? -0.959 5.922 5.840 1.00 97.94 123 GLU A CA 1
ATOM 958 C C . GLU A 1 123 ? -1.823 6.902 5.017 1.00 97.94 123 GLU A C 1
ATOM 960 O O . GLU A 1 123 ? -1.671 8.123 5.095 1.00 97.94 123 GLU A O 1
ATOM 965 N N . ALA A 1 124 ? -2.779 6.363 4.250 1.00 98.50 124 ALA A N 1
ATOM 966 C CA . ALA A 1 124 ? -3.581 7.120 3.285 1.00 98.50 124 ALA A CA 1
ATOM 967 C C . ALA A 1 124 ? -4.287 8.346 3.895 1.00 98.50 124 ALA A C 1
ATOM 969 O O . ALA A 1 124 ? -4.433 9.373 3.247 1.00 98.50 124 ALA A O 1
ATOM 970 N N . SER A 1 125 ? -4.667 8.305 5.176 1.00 97.88 125 SER A N 1
ATOM 971 C CA . SER A 1 125 ? -5.303 9.452 5.842 1.00 97.88 125 SER A CA 1
ATOM 972 C C . SER A 1 125 ? -4.385 10.658 6.083 1.00 97.88 125 SER A C 1
ATOM 974 O O . SER A 1 125 ? -4.836 11.664 6.626 1.00 97.88 125 SER A O 1
ATOM 976 N N . LEU A 1 126 ? -3.101 10.554 5.741 1.00 97.69 126 LEU A N 1
ATOM 977 C CA . LEU A 1 126 ? -2.146 11.661 5.744 1.00 97.69 126 LEU A CA 1
ATOM 978 C C . LEU A 1 126 ? -1.871 12.208 4.338 1.00 97.69 126 LEU A C 1
ATOM 980 O O . LEU A 1 126 ? -1.177 13.212 4.219 1.00 97.69 126 LEU A O 1
ATOM 984 N N . MET A 1 127 ? -2.393 11.566 3.292 1.00 98.25 127 MET A N 1
ATOM 985 C CA . MET A 1 127 ? -2.300 12.046 1.916 1.00 98.25 127 MET A CA 1
ATOM 986 C C . MET A 1 127 ? -3.451 13.004 1.604 1.00 98.25 127 MET A C 1
ATOM 988 O O . MET A 1 127 ? -4.553 12.877 2.153 1.00 98.25 127 MET A O 1
ATOM 992 N N . ALA A 1 128 ? -3.215 13.923 0.668 1.00 97.44 128 ALA A N 1
ATOM 993 C CA . ALA A 1 128 ? -4.296 14.658 0.026 1.00 97.44 128 ALA A CA 1
ATOM 994 C C . ALA A 1 128 ? -5.220 13.687 -0.731 1.00 97.44 128 ALA A C 1
ATOM 996 O O . ALA A 1 128 ? -4.750 12.697 -1.294 1.00 97.44 128 ALA A O 1
ATOM 997 N N . GLU A 1 129 ? -6.520 13.984 -0.776 1.00 97.69 129 GLU A N 1
ATOM 998 C CA . GLU A 1 129 ? -7.497 13.199 -1.551 1.00 97.69 129 GLU A CA 1
ATOM 999 C C . GLU A 1 129 ? -7.103 13.099 -3.033 1.00 97.69 129 GLU A C 1
ATOM 1001 O O . GLU A 1 129 ? -7.281 12.057 -3.657 1.00 97.69 129 GLU A O 1
ATOM 1006 N N . GLU A 1 130 ? -6.455 14.136 -3.565 1.00 98.06 130 GLU A N 1
ATOM 1007 C CA . GLU A 1 130 ? -5.941 14.161 -4.935 1.00 98.06 130 GLU A CA 1
ATOM 1008 C C . GLU A 1 130 ? -4.993 12.990 -5.239 1.00 98.06 130 GLU A C 1
ATOM 1010 O O . GLU A 1 130 ? -5.047 12.417 -6.324 1.00 98.06 130 GLU A O 1
ATOM 1015 N N . ALA A 1 131 ? -4.174 12.556 -4.273 1.00 97.88 131 ALA A N 1
ATOM 1016 C CA . ALA A 1 131 ? -3.302 11.396 -4.459 1.00 97.88 131 ALA A CA 1
ATOM 1017 C C . ALA A 1 131 ? -4.104 10.104 -4.684 1.00 97.88 131 ALA A C 1
ATOM 1019 O O . ALA A 1 131 ? -3.704 9.260 -5.484 1.00 97.88 131 ALA A O 1
ATOM 1020 N N . TYR A 1 132 ? -5.251 9.959 -4.014 1.00 97.38 132 TYR A N 1
ATOM 1021 C CA . TYR A 1 132 ? -6.168 8.841 -4.232 1.00 97.38 132 TYR A CA 1
ATOM 1022 C C . TYR A 1 132 ? -6.819 8.917 -5.619 1.00 97.38 132 TYR A C 1
ATOM 1024 O O . TYR A 1 132 ? -6.815 7.920 -6.344 1.00 97.38 132 TYR A O 1
ATOM 1032 N N . SER A 1 133 ? -7.301 10.097 -6.020 1.00 97.06 133 SER A N 1
ATOM 1033 C CA . SER A 1 133 ? -7.898 10.326 -7.343 1.00 97.06 133 SER A CA 1
ATOM 1034 C C . SER A 1 133 ? -6.917 10.025 -8.480 1.00 97.06 133 SER A C 1
ATOM 1036 O O . SER A 1 133 ? -7.247 9.286 -9.411 1.00 97.06 133 SER A O 1
ATOM 1038 N N . VAL A 1 134 ? -5.681 10.529 -8.382 1.00 97.31 134 VAL A N 1
ATOM 1039 C CA . VAL A 1 134 ? -4.620 10.261 -9.363 1.00 97.31 134 VAL A CA 1
ATOM 1040 C C . VAL A 1 134 ? -4.260 8.777 -9.385 1.00 97.31 134 VAL A C 1
ATOM 1042 O O . VAL A 1 134 ? -4.168 8.192 -10.464 1.00 97.31 134 VAL A O 1
ATOM 1045 N N . ALA A 1 135 ? -4.109 8.140 -8.218 1.00 97.25 135 ALA A N 1
ATOM 1046 C CA . ALA A 1 135 ? -3.803 6.716 -8.144 1.00 97.25 135 ALA A CA 1
ATOM 1047 C C . ALA A 1 135 ? -4.881 5.869 -8.836 1.00 97.25 135 ALA A C 1
ATOM 1049 O O . ALA A 1 135 ? -4.541 5.002 -9.636 1.00 97.25 135 ALA A O 1
ATOM 1050 N N . ILE A 1 136 ? -6.170 6.148 -8.618 1.00 96.31 136 ILE A N 1
ATOM 1051 C CA . ILE A 1 136 ? -7.252 5.430 -9.311 1.00 96.31 136 ILE A CA 1
ATOM 1052 C C . ILE A 1 136 ? -7.166 5.591 -10.825 1.00 96.31 136 ILE A C 1
ATOM 1054 O O . ILE A 1 136 ? -7.304 4.601 -11.544 1.00 96.31 136 ILE A O 1
ATOM 1058 N N . ALA A 1 137 ? -6.885 6.798 -11.319 1.00 96.62 137 ALA A N 1
ATOM 1059 C CA . ALA A 1 137 ? -6.778 7.043 -12.754 1.00 96.62 137 ALA A CA 1
ATOM 1060 C C . ALA A 1 137 ? -5.684 6.186 -13.423 1.00 96.62 137 ALA A C 1
ATOM 1062 O O . ALA A 1 137 ? -5.774 5.891 -14.616 1.00 96.62 137 ALA A O 1
ATOM 1063 N N . THR A 1 138 ? -4.670 5.744 -12.672 1.00 97.62 138 THR A N 1
ATOM 1064 C CA . THR A 1 138 ? -3.592 4.875 -13.174 1.00 97.62 138 THR A CA 1
ATOM 1065 C C . THR A 1 138 ? -3.931 3.386 -13.255 1.00 97.62 138 THR A C 1
ATOM 1067 O O . THR A 1 138 ? -3.205 2.648 -13.919 1.00 97.62 138 THR A O 1
ATOM 1070 N N . LEU A 1 139 ? -5.029 2.925 -12.644 1.00 97.94 139 LEU A N 1
ATOM 1071 C CA . LEU A 1 139 ? -5.376 1.502 -12.495 1.00 97.94 139 LEU A CA 1
ATOM 1072 C C . LEU A 1 139 ? -5.979 0.876 -13.765 1.00 97.94 139 LEU A C 1
ATOM 1074 O O . LEU A 1 139 ? -7.129 0.433 -13.768 1.00 97.94 139 LEU A O 1
ATOM 1078 N N . ARG A 1 140 ? -5.203 0.873 -14.852 1.00 97.44 140 ARG A N 1
ATOM 1079 C CA . ARG A 1 140 ? -5.643 0.478 -16.200 1.00 97.44 140 ARG A CA 1
ATOM 1080 C C . ARG A 1 140 ? -4.589 -0.283 -17.010 1.00 97.44 140 ARG A C 1
ATOM 1082 O O . ARG A 1 140 ? -4.579 -0.216 -18.241 1.00 97.44 140 ARG A O 1
ATOM 1089 N N . GLU A 1 141 ? -3.635 -0.938 -16.348 1.00 98.06 141 GLU A N 1
ATOM 1090 C CA . GLU A 1 141 ? -2.577 -1.669 -17.053 1.00 98.06 141 GLU A CA 1
ATOM 1091 C C . GLU A 1 141 ? -3.163 -2.712 -18.015 1.00 98.06 141 GLU A C 1
ATOM 1093 O O . GLU A 1 141 ?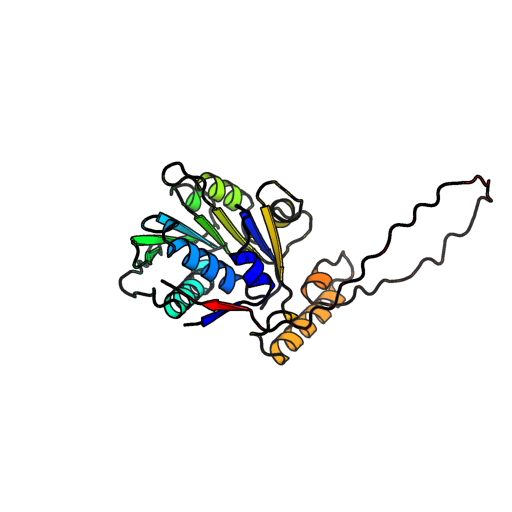 -4.030 -3.503 -17.650 1.00 98.06 141 GLU A O 1
ATOM 1098 N N . ARG A 1 142 ? -2.693 -2.694 -19.270 1.00 95.69 142 ARG A N 1
ATOM 1099 C CA . ARG A 1 142 ? -3.189 -3.549 -20.368 1.00 95.69 142 ARG A CA 1
ATOM 1100 C C . ARG A 1 142 ? -4.692 -3.404 -20.659 1.00 95.69 142 ARG A C 1
ATOM 1102 O O . ARG A 1 142 ? -5.280 -4.295 -21.259 1.00 95.69 142 ARG A O 1
ATOM 1109 N N . GLY A 1 143 ? -5.306 -2.286 -20.264 1.00 94.56 143 GLY A N 1
ATOM 1110 C CA . GLY A 1 143 ? -6.741 -2.043 -20.440 1.00 94.56 143 GLY A CA 1
ATOM 1111 C C . GLY A 1 143 ? -7.629 -2.780 -19.433 1.00 94.56 143 GLY A C 1
ATOM 1112 O O . GLY A 1 143 ? -8.849 -2.741 -19.567 1.00 94.56 143 GLY A O 1
ATOM 1113 N N . GLU A 1 144 ? -7.046 -3.431 -18.424 1.00 95.69 144 GLU A N 1
ATOM 1114 C CA . GLU A 1 144 ? -7.783 -4.147 -17.383 1.00 95.69 144 GLU A CA 1
ATOM 1115 C C . GLU A 1 144 ? -7.972 -3.273 -16.132 1.00 95.69 144 GLU A C 1
ATOM 1117 O O . GLU A 1 144 ? -7.070 -2.511 -15.774 1.00 95.69 144 GLU A O 1
ATOM 1122 N N . PRO A 1 145 ? -9.115 -3.384 -15.428 1.00 95.62 145 PRO A N 1
ATOM 1123 C CA . PRO A 1 145 ? -9.342 -2.639 -14.195 1.00 95.62 145 PRO A CA 1
ATOM 1124 C C . PRO A 1 145 ? -8.435 -3.154 -13.068 1.00 95.62 145 PRO A C 1
ATOM 1126 O O . PRO A 1 145 ? -8.533 -4.310 -12.651 1.00 95.62 145 PRO A O 1
ATOM 1129 N N . GLY A 1 146 ? -7.576 -2.277 -12.546 1.00 97.88 146 GLY A N 1
ATOM 1130 C CA . GLY A 1 146 ? -6.719 -2.576 -11.398 1.00 97.88 146 GLY A CA 1
ATOM 1131 C C . GLY A 1 146 ? -7.438 -2.475 -10.046 1.00 97.88 146 GLY A C 1
ATOM 1132 O O . GLY A 1 146 ? -8.637 -2.210 -9.962 1.00 97.88 146 GLY A O 1
ATOM 1133 N N . TRP A 1 147 ? -6.694 -2.665 -8.956 1.00 98.56 147 TRP A N 1
ATOM 1134 C CA . TRP A 1 147 ? -7.217 -2.608 -7.581 1.00 98.56 147 TRP A CA 1
ATOM 1135 C C . TRP A 1 147 ? -6.463 -1.605 -6.697 1.00 98.56 147 TRP A C 1
ATOM 1137 O O . TRP A 1 147 ? -5.316 -1.252 -6.962 1.00 98.56 147 TRP A O 1
ATOM 1147 N N . LEU A 1 148 ? -7.096 -1.173 -5.603 1.00 98.69 148 LEU A N 1
ATOM 1148 C CA . LEU A 1 148 ? -6.496 -0.286 -4.604 1.00 98.69 148 LEU A CA 1
ATOM 1149 C C . LEU A 1 148 ? -6.639 -0.868 -3.199 1.00 98.69 148 LEU A C 1
ATOM 1151 O O . LEU A 1 148 ? -7.725 -1.273 -2.786 1.00 98.69 148 LEU A O 1
ATOM 1155 N N . SER A 1 149 ? -5.544 -0.849 -2.451 1.00 98.81 149 SER A N 1
ATOM 1156 C CA . SER A 1 149 ? -5.502 -1.108 -1.012 1.00 98.81 149 SER A CA 1
ATOM 1157 C C . SER A 1 149 ? -5.060 0.164 -0.293 1.00 98.81 149 SER A C 1
ATOM 1159 O O . SER A 1 149 ? -4.082 0.786 -0.687 1.00 98.81 149 SER A O 1
ATOM 1161 N N . ALA A 1 150 ? -5.750 0.566 0.769 1.00 98.75 150 ALA A N 1
ATOM 1162 C CA . ALA A 1 150 ? -5.399 1.726 1.580 1.00 98.75 150 ALA A CA 1
ATOM 1163 C C . ALA A 1 150 ? -5.314 1.333 3.053 1.00 98.75 150 ALA A C 1
ATOM 1165 O O . ALA A 1 150 ? -6.285 0.842 3.627 1.00 98.75 150 ALA A O 1
ATOM 1166 N N . THR A 1 151 ? -4.178 1.584 3.694 1.00 98.69 151 THR A N 1
ATOM 1167 C CA . THR A 1 151 ? -3.987 1.371 5.134 1.00 98.69 151 THR A CA 1
ATOM 11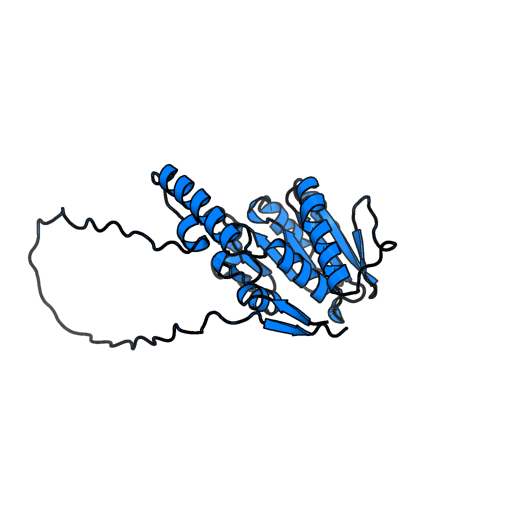68 C C . THR A 1 151 ? -3.927 2.722 5.824 1.00 98.69 151 THR A C 1
ATOM 1170 O O . THR A 1 151 ? -3.189 3.606 5.402 1.00 98.69 151 THR A O 1
ATOM 1173 N N . PHE A 1 152 ? -4.721 2.940 6.876 1.00 97.94 152 PHE A N 1
ATOM 1174 C CA . PHE A 1 152 ? -4.743 4.258 7.515 1.00 97.94 152 PHE A CA 1
ATOM 1175 C C . PHE A 1 152 ? -5.218 4.261 8.965 1.00 97.94 152 PHE A C 1
ATOM 1177 O O . PHE A 1 152 ? -5.903 3.363 9.456 1.00 97.94 152 PHE A O 1
ATOM 1184 N N . THR A 1 153 ? -4.862 5.335 9.663 1.00 94.75 153 THR A N 1
ATOM 1185 C CA . THR A 1 153 ? -5.429 5.691 10.969 1.00 94.75 153 THR A CA 1
ATOM 1186 C C . THR A 1 153 ? -6.582 6.685 10.754 1.00 94.75 153 THR A C 1
ATOM 1188 O O . THR A 1 153 ? -6.439 7.597 9.943 1.00 94.75 153 THR A O 1
ATOM 1191 N N . PRO A 1 154 ? -7.743 6.570 11.419 1.00 91.94 154 PRO A N 1
ATOM 1192 C CA . PRO A 1 154 ? -8.883 7.439 11.116 1.00 91.94 154 PRO A CA 1
ATOM 1193 C C . PRO A 1 154 ? -8.644 8.892 11.558 1.00 91.94 154 PRO A C 1
ATOM 1195 O O . PRO A 1 154 ? -8.071 9.145 12.619 1.00 91.94 154 PRO A O 1
ATOM 1198 N N . LYS A 1 155 ? -9.122 9.845 10.747 1.00 93.12 155 LYS A N 1
ATOM 1199 C CA . LYS A 1 155 ? -8.943 11.299 10.941 1.00 93.12 155 LYS A CA 1
ATOM 1200 C C . LYS A 1 155 ? -10.243 12.080 11.162 1.00 93.12 155 LYS A C 1
ATOM 1202 O O . LYS A 1 155 ? -10.206 13.296 11.292 1.00 93.12 155 LYS A O 1
ATOM 1207 N N . GLY A 1 156 ? -11.377 11.393 11.267 1.00 88.00 156 GLY A N 1
ATOM 1208 C CA . GLY A 1 156 ? -12.693 12.011 11.437 1.00 88.00 156 GLY A CA 1
ATOM 1209 C C . GLY A 1 156 ? -13.705 11.482 10.428 1.00 88.00 156 GLY A C 1
ATOM 1210 O O . GLY A 1 156 ? -13.322 10.806 9.478 1.00 88.00 156 GLY A O 1
ATOM 1211 N N . LEU A 1 157 ? -14.989 11.783 10.646 1.00 90.19 157 LEU A N 1
ATOM 1212 C CA . LEU A 1 157 ? -16.066 11.387 9.728 1.00 90.19 157 LEU A CA 1
ATOM 1213 C C . LEU A 1 157 ? -16.091 12.245 8.454 1.00 90.19 157 LEU A C 1
ATOM 1215 O O . LEU A 1 157 ? -16.488 11.759 7.411 1.00 90.19 157 LEU A O 1
ATOM 1219 N N . GLY A 1 158 ? -15.625 13.496 8.521 1.00 91.88 158 GLY A N 1
ATOM 1220 C CA . GLY A 1 158 ? -15.524 14.380 7.351 1.00 91.88 158 GLY A CA 1
ATOM 1221 C C . GLY A 1 158 ? -14.238 14.208 6.536 1.00 91.88 158 GLY A C 1
ATOM 1222 O O . GLY A 1 158 ? -13.932 15.056 5.711 1.00 91.88 158 GLY A O 1
ATOM 1223 N N . HIS A 1 159 ? -13.433 13.180 6.816 1.00 97.19 159 HIS A N 1
ATOM 1224 C CA . HIS A 1 159 ? -12.184 12.941 6.096 1.00 97.19 159 HIS A CA 1
ATOM 1225 C C . HIS A 1 159 ? -12.434 12.077 4.853 1.00 97.19 159 HIS A C 1
ATOM 1227 O O . HIS A 1 159 ? -13.207 11.122 4.935 1.00 97.19 159 HIS A O 1
ATOM 1233 N N . TRP A 1 160 ? -11.720 12.329 3.750 1.00 97.12 160 TRP A N 1
ATOM 1234 C CA . TRP A 1 160 ? -11.925 11.626 2.474 1.00 97.12 160 TRP A CA 1
ATOM 1235 C C . TRP A 1 160 ? -11.831 10.098 2.600 1.00 97.12 160 TRP A C 1
ATOM 1237 O O . TRP A 1 160 ? -12.596 9.368 1.978 1.00 97.12 160 TRP A O 1
ATOM 1247 N N . THR A 1 161 ? -10.946 9.581 3.459 1.00 97.12 161 THR A N 1
ATOM 1248 C CA . THR A 1 161 ? -10.837 8.130 3.701 1.00 97.12 161 THR A CA 1
ATOM 1249 C C . THR A 1 161 ? -12.087 7.539 4.358 1.00 97.12 161 THR A C 1
ATOM 1251 O O . THR A 1 161 ? -12.443 6.395 4.083 1.00 97.12 161 THR A O 1
ATOM 1254 N N . TYR A 1 162 ? -12.773 8.292 5.223 1.00 95.56 162 TYR A N 1
ATOM 1255 C CA . TYR A 1 162 ? -14.063 7.866 5.764 1.00 95.56 162 TYR A CA 1
ATOM 1256 C C . TYR A 1 162 ? -15.128 7.920 4.669 1.00 95.56 162 TYR A C 1
ATOM 1258 O O . TYR A 1 162 ? -15.805 6.925 4.433 1.00 95.56 162 TYR A O 1
ATOM 1266 N N . GLU A 1 163 ? -15.208 9.045 3.961 1.00 95.31 163 GLU A N 1
ATOM 1267 C CA . GLU A 1 163 ? -16.156 9.260 2.864 1.00 95.31 163 GLU A CA 1
ATOM 1268 C C . GLU A 1 163 ? -16.015 8.220 1.745 1.00 95.31 163 GLU A C 1
ATOM 1270 O O . GLU A 1 163 ? -16.989 7.846 1.104 1.00 95.31 163 GLU A O 1
ATOM 1275 N N . THR A 1 164 ? -14.802 7.730 1.508 1.00 95.69 164 THR A N 1
ATOM 1276 C CA . THR A 1 164 ? -14.510 6.755 0.456 1.00 95.69 164 THR A CA 1
ATOM 1277 C C . THR A 1 164 ? -14.875 5.340 0.872 1.00 95.69 164 THR A C 1
ATOM 1279 O O . THR A 1 164 ? -15.587 4.655 0.147 1.00 95.69 164 THR A O 1
ATOM 1282 N N . PHE A 1 165 ? -14.387 4.887 2.029 1.00 96.69 165 PHE A N 1
ATOM 1283 C CA . PHE A 1 165 ? -14.456 3.469 2.389 1.00 96.69 165 PHE A CA 1
ATOM 1284 C C . PHE A 1 165 ? -15.584 3.141 3.381 1.00 96.69 165 PHE A C 1
ATOM 1286 O O . PHE A 1 165 ? -15.994 1.988 3.478 1.00 96.69 165 PHE A O 1
ATOM 1293 N N . ALA A 1 166 ? -16.081 4.112 4.157 1.00 92.88 166 ALA A N 1
ATOM 1294 C CA . ALA A 1 166 ? -17.018 3.860 5.259 1.00 92.88 166 ALA A CA 1
ATOM 1295 C C . ALA A 1 166 ? -18.495 4.134 4.929 1.00 92.88 166 ALA A C 1
ATOM 1297 O O . ALA A 1 166 ? -19.352 3.781 5.737 1.00 92.88 166 ALA A O 1
ATOM 1298 N N . THR A 1 167 ? -18.796 4.762 3.792 1.00 92.25 167 THR A N 1
ATOM 1299 C CA . THR A 1 167 ? -20.148 5.225 3.414 1.00 92.25 167 THR A CA 1
ATOM 1300 C C . THR A 1 167 ? -20.883 4.274 2.466 1.00 92.25 167 THR A C 1
ATOM 1302 O O . THR A 1 167 ? -22.014 4.549 2.082 1.00 92.25 167 THR A O 1
ATOM 1305 N N . GLY A 1 168 ? -20.272 3.138 2.108 1.00 87.44 168 GLY A N 1
ATOM 1306 C CA . GLY A 1 168 ? -20.892 2.129 1.244 1.00 87.44 168 GLY A CA 1
ATOM 1307 C C . GLY A 1 168 ? -20.834 2.457 -0.249 1.00 87.44 168 GLY A C 1
ATOM 1308 O O . GLY A 1 168 ? -21.719 2.038 -0.994 1.00 87.44 168 GLY A O 1
ATOM 1309 N N . LYS A 1 169 ? -19.809 3.193 -0.705 1.00 93.00 169 LYS A N 1
ATOM 1310 C CA . LYS A 1 169 ? -19.579 3.420 -2.139 1.00 93.00 169 LYS A CA 1
ATOM 1311 C C . LYS A 1 169 ? -19.392 2.083 -2.887 1.00 93.00 169 LYS A C 1
ATOM 1313 O O . LYS A 1 169 ? -18.817 1.149 -2.315 1.00 93.00 169 LYS A O 1
ATOM 1318 N N . PRO A 1 170 ? -19.834 1.974 -4.155 1.00 93.00 170 PRO A N 1
ATOM 1319 C CA . PRO A 1 170 ? -19.674 0.755 -4.947 1.00 93.00 170 PRO A CA 1
ATOM 1320 C C . PRO A 1 170 ? -18.223 0.266 -5.001 1.00 93.00 170 PRO A C 1
ATOM 1322 O O . PRO A 1 170 ? -17.295 1.068 -5.028 1.00 93.00 170 PRO A O 1
ATOM 1325 N N . GLU A 1 171 ? -18.036 -1.056 -5.025 1.00 95.00 171 GLU A N 1
ATOM 1326 C CA . GLU A 1 171 ? -16.722 -1.724 -5.087 1.00 95.00 171 GLU A CA 1
ATOM 1327 C C . GLU A 1 171 ? -15.757 -1.416 -3.921 1.00 95.00 171 GLU A C 1
ATOM 1329 O O . GLU A 1 171 ? -14.582 -1.797 -3.989 1.00 95.00 171 GLU A O 1
ATOM 1334 N N . THR A 1 172 ? -16.238 -0.777 -2.845 1.00 97.50 172 THR A N 1
ATOM 1335 C CA . THR A 1 172 ? -15.440 -0.475 -1.649 1.00 97.50 172 THR A CA 1
ATOM 1336 C C . THR A 1 172 ? -15.732 -1.422 -0.482 1.00 97.50 172 THR A C 1
ATOM 1338 O O . THR A 1 172 ? -16.867 -1.846 -0.274 1.00 97.50 172 THR A O 1
ATOM 1341 N N . GLU A 1 173 ? -14.715 -1.730 0.327 1.00 97.75 173 GLU A N 1
ATOM 1342 C CA . GLU A 1 173 ? -14.903 -2.342 1.651 1.00 97.75 173 GLU A CA 1
ATOM 1343 C C . GLU A 1 173 ? -13.944 -1.712 2.667 1.00 97.75 173 GLU A C 1
ATOM 1345 O O . GLU A 1 173 ? -12.753 -1.549 2.394 1.00 97.75 173 GLU A O 1
ATOM 1350 N N . LEU A 1 174 ? -14.444 -1.395 3.865 1.00 97.94 174 LEU A N 1
ATOM 1351 C CA . LEU A 1 174 ? -13.626 -0.970 4.999 1.00 97.94 174 LEU A CA 1
ATOM 1352 C C . LEU A 1 174 ? -13.540 -2.062 6.062 1.00 97.94 174 LEU A C 1
ATOM 1354 O O . LEU A 1 174 ? -14.507 -2.356 6.768 1.00 97.94 174 LEU A O 1
ATOM 1358 N N . ILE A 1 175 ? -12.336 -2.582 6.258 1.00 97.88 175 ILE A N 1
ATOM 1359 C CA . ILE A 1 175 ? -12.011 -3.514 7.325 1.00 97.88 175 ILE A CA 1
ATOM 1360 C C . ILE A 1 175 ? -11.444 -2.727 8.506 1.00 97.88 175 ILE A C 1
ATOM 1362 O O . ILE A 1 175 ? -10.487 -1.965 8.379 1.00 97.88 175 ILE A O 1
ATOM 1366 N N . ARG A 1 176 ? -12.044 -2.920 9.684 1.00 96.00 176 ARG A N 1
ATOM 1367 C CA . ARG A 1 176 ? -11.640 -2.268 10.935 1.00 96.00 176 ARG A CA 1
ATOM 1368 C C . ARG A 1 176 ? -10.853 -3.252 11.794 1.00 96.00 176 ARG A C 1
ATOM 1370 O O . ARG A 1 176 ? -11.327 -4.359 12.032 1.00 96.00 176 ARG A O 1
ATOM 1377 N N . ALA A 1 177 ? -9.695 -2.831 12.290 1.00 92.81 177 ALA A N 1
ATOM 1378 C CA . ALA A 1 177 ? -8.852 -3.616 13.182 1.00 92.81 177 ALA A CA 1
ATOM 1379 C C . ALA A 1 177 ? -8.549 -2.840 14.467 1.00 92.81 177 ALA A C 1
ATOM 1381 O O . ALA A 1 177 ? -8.077 -1.699 14.427 1.00 92.81 177 ALA A O 1
ATOM 1382 N N . LYS A 1 178 ? -8.798 -3.469 15.619 1.00 87.94 178 LYS A N 1
ATOM 1383 C CA . LYS A 1 178 ? -8.396 -2.922 16.919 1.00 87.94 178 LYS A CA 1
ATOM 1384 C C . LYS A 1 178 ? -7.024 -3.459 17.297 1.00 87.94 178 LYS A C 1
ATOM 1386 O O . LYS A 1 178 ? -6.744 -4.636 17.106 1.00 87.94 178 LYS A O 1
ATOM 1391 N N . THR A 1 179 ? -6.188 -2.614 17.894 1.00 85.19 179 THR A N 1
ATOM 1392 C CA . THR A 1 179 ? -4.834 -3.002 18.325 1.00 85.19 179 THR A CA 1
ATOM 1393 C C . THR A 1 179 ? -4.854 -4.192 19.285 1.00 85.19 179 THR A C 1
ATOM 1395 O O . THR A 1 179 ? -4.084 -5.126 19.107 1.00 85.19 179 THR A O 1
ATOM 1398 N N . ARG A 1 180 ? -5.796 -4.209 20.236 1.00 83.19 180 ARG A N 1
ATOM 1399 C CA . ARG A 1 180 ? -5.993 -5.306 21.201 1.00 83.19 180 ARG A CA 1
ATOM 1400 C C . ARG A 1 180 ? -6.362 -6.659 20.573 1.00 83.19 180 ARG A C 1
ATOM 1402 O O . ARG A 1 180 ? -6.291 -7.680 21.238 1.00 83.19 180 ARG A O 1
ATOM 1409 N N . GLU A 1 181 ? -6.833 -6.657 19.325 1.00 81.69 181 GLU A N 1
ATOM 1410 C CA . GLU A 1 181 ? -7.218 -7.866 18.584 1.00 81.69 181 GLU A CA 1
ATOM 1411 C C . GLU A 1 181 ? -6.051 -8.403 17.740 1.00 81.69 181 GLU A C 1
ATOM 1413 O O . GLU A 1 181 ? -6.218 -9.391 17.028 1.00 81.69 181 GLU A O 1
ATOM 1418 N N . ASN A 1 182 ? -4.875 -7.763 17.802 1.00 87.88 182 ASN A N 1
ATOM 1419 C CA . ASN A 1 182 ? -3.665 -8.259 17.166 1.00 87.88 182 ASN A CA 1
ATOM 1420 C C . ASN A 1 182 ? -2.928 -9.234 18.113 1.00 87.88 182 ASN A C 1
ATOM 1422 O O . ASN A 1 182 ? -2.280 -8.777 19.055 1.00 87.88 182 ASN A O 1
ATOM 1426 N N . PRO A 1 183 ? -2.961 -10.558 17.854 1.00 84.56 183 PRO A N 1
ATOM 1427 C CA . PRO A 1 183 ? -2.332 -11.571 18.702 1.00 84.56 183 PRO A CA 1
ATOM 1428 C C . PRO A 1 183 ? -0.800 -11.594 18.583 1.00 84.56 183 PRO A C 1
ATOM 1430 O O . PRO A 1 183 ? -0.150 -12.380 19.264 1.00 84.56 183 PRO A O 1
ATOM 1433 N N . PHE A 1 184 ? -0.218 -10.788 17.689 1.00 85.56 184 PHE A N 1
ATOM 1434 C CA . PHE A 1 184 ? 1.230 -10.701 17.484 1.00 85.56 184 PHE A CA 1
ATOM 1435 C C . PHE A 1 184 ? 1.889 -9.597 18.315 1.00 85.56 184 PHE A C 1
ATOM 1437 O O . PHE A 1 184 ? 3.100 -9.413 18.223 1.00 85.56 184 PHE A O 1
ATOM 1444 N N . LEU A 1 185 ? 1.109 -8.835 19.085 1.00 81.94 185 LEU A N 1
ATOM 1445 C CA . LEU A 1 185 ? 1.636 -7.835 20.003 1.00 81.94 185 LEU A CA 1
ATOM 1446 C C . LEU A 1 185 ? 1.803 -8.418 21.400 1.00 81.94 185 LEU A C 1
ATOM 1448 O O . LEU A 1 185 ? 0.946 -9.157 21.882 1.00 81.94 185 LEU A O 1
ATOM 1452 N N . ASP A 1 186 ? 2.874 -8.000 22.064 1.00 82.12 186 ASP A N 1
ATOM 1453 C CA . ASP A 1 186 ? 3.035 -8.220 23.492 1.00 82.12 186 ASP A CA 1
ATOM 1454 C C . ASP A 1 186 ? 1.936 -7.488 24.286 1.00 82.12 186 ASP A C 1
ATOM 1456 O O . ASP A 1 186 ? 1.544 -6.359 23.963 1.00 82.12 186 ASP A O 1
ATOM 1460 N N . THR A 1 187 ? 1.421 -8.130 25.333 1.00 76.62 187 THR A N 1
ATOM 1461 C CA . THR A 1 187 ? 0.306 -7.595 26.123 1.00 76.62 187 THR A CA 1
ATOM 1462 C C . THR A 1 187 ? 0.696 -6.340 26.904 1.00 76.62 187 THR A C 1
ATOM 1464 O O . THR A 1 187 ? -0.119 -5.421 26.997 1.00 76.62 187 THR A O 1
ATOM 1467 N N . GLN A 1 188 ? 1.942 -6.228 27.382 1.00 77.12 188 GLN A N 1
ATOM 1468 C CA . GLN A 1 188 ? 2.432 -5.028 28.072 1.00 77.12 188 GLN A CA 1
ATOM 1469 C C . GLN A 1 188 ? 2.545 -3.836 27.116 1.00 77.12 188 GLN A C 1
ATOM 1471 O O . GLN A 1 188 ? 2.265 -2.696 27.503 1.00 77.12 188 GLN A O 1
ATOM 1476 N N . PHE A 1 189 ? 2.902 -4.086 25.851 1.00 79.44 189 PHE A N 1
ATOM 1477 C CA . PHE A 1 189 ? 2.895 -3.057 24.809 1.00 79.44 189 PHE A CA 1
ATOM 1478 C C . PHE A 1 189 ? 1.479 -2.526 24.549 1.00 79.44 189 PHE A C 1
ATOM 1480 O O . PHE A 1 189 ? 1.280 -1.309 24.481 1.00 79.44 189 PHE A O 1
ATOM 1487 N N . VAL A 1 190 ? 0.483 -3.415 24.455 1.00 77.44 190 VAL A N 1
ATOM 1488 C CA . VAL A 1 190 ? -0.925 -3.015 24.297 1.00 77.44 190 VAL A CA 1
ATOM 1489 C C . VAL A 1 190 ? -1.384 -2.174 25.488 1.00 77.44 190 VAL A C 1
ATOM 1491 O O . VAL A 1 190 ? -1.914 -1.082 25.280 1.00 77.44 190 VAL A O 1
ATOM 1494 N N . SER A 1 191 ? -1.110 -2.615 26.720 1.00 75.50 191 SER A N 1
ATOM 1495 C CA . SER A 1 191 ? -1.475 -1.869 27.932 1.00 75.50 191 SER A CA 1
ATOM 1496 C C . SER A 1 191 ? -0.816 -0.489 27.993 1.00 75.50 191 SER A C 1
ATOM 1498 O O . SER A 1 191 ? -1.467 0.498 28.331 1.00 75.50 191 SER A O 1
ATOM 1500 N N . SER A 1 192 ? 0.457 -0.386 27.606 1.00 77.38 192 SER A N 1
ATOM 1501 C CA . SER A 1 192 ? 1.191 0.884 27.582 1.00 77.38 192 SER A CA 1
ATOM 1502 C C . SER A 1 192 ? 0.618 1.867 26.556 1.00 77.38 192 SER A C 1
ATOM 1504 O O . SER A 1 192 ? 0.485 3.060 26.844 1.00 77.38 192 SER A O 1
ATOM 1506 N N . LEU A 1 193 ? 0.232 1.382 25.369 1.00 78.19 193 LEU A N 1
ATOM 1507 C CA . LEU A 1 193 ? -0.472 2.198 24.379 1.00 78.19 193 LEU A CA 1
ATOM 1508 C C . LEU A 1 193 ? -1.819 2.686 24.922 1.00 78.19 193 LEU A C 1
ATOM 1510 O O . LEU A 1 193 ? -2.125 3.873 24.814 1.00 78.19 193 LEU A O 1
ATOM 1514 N N . GLU A 1 194 ? -2.619 1.800 25.511 1.00 75.06 194 GLU A N 1
ATOM 1515 C CA . GLU A 1 194 ? -3.934 2.156 26.051 1.00 75.06 194 GLU A CA 1
ATOM 1516 C C . GLU A 1 194 ? -3.841 3.230 27.141 1.00 75.06 194 GLU A C 1
ATOM 1518 O O . GLU A 1 194 ? -4.584 4.212 27.070 1.00 75.06 194 GLU A O 1
ATOM 1523 N N . SER A 1 195 ? -2.884 3.121 28.069 1.00 72.00 195 SER A N 1
ATOM 1524 C CA . SER A 1 195 ? -2.643 4.140 29.100 1.00 72.00 195 SER A CA 1
ATOM 1525 C C . SER A 1 195 ? -2.369 5.516 28.483 1.00 72.00 195 SER A C 1
ATOM 1527 O O . SER A 1 195 ? -3.103 6.466 28.763 1.00 72.00 195 SER A O 1
ATOM 1529 N N . GLN A 1 196 ? -1.425 5.610 27.537 1.00 69.44 196 GLN A N 1
ATOM 1530 C CA . GLN A 1 196 ? -1.077 6.877 26.874 1.00 69.44 196 GLN A CA 1
ATOM 1531 C C . GLN A 1 196 ? -2.265 7.526 26.146 1.00 69.44 196 GLN A C 1
ATOM 1533 O O . GLN A 1 196 ? -2.438 8.748 26.184 1.00 69.44 196 GLN A O 1
ATOM 1538 N N . TYR A 1 197 ? -3.095 6.735 25.457 1.00 63.72 197 TYR A N 1
ATOM 1539 C CA . TYR A 1 197 ? -4.265 7.272 24.756 1.00 63.72 197 TYR A CA 1
ATOM 1540 C C . TYR A 1 197 ? -5.426 7.580 25.704 1.00 63.72 197 TYR A C 1
ATOM 1542 O O . TYR A 1 197 ? -6.182 8.513 25.424 1.00 63.72 197 TYR A O 1
ATOM 1550 N N . SER A 1 198 ? -5.571 6.861 26.819 1.00 58.25 198 SER A N 1
ATOM 1551 C CA . SER A 1 198 ? -6.589 7.151 27.833 1.00 58.25 198 SER A CA 1
ATOM 1552 C C . SER A 1 198 ? -6.339 8.507 28.503 1.00 58.25 198 SER A C 1
ATOM 1554 O O . SER A 1 198 ? -7.266 9.315 28.608 1.00 58.25 198 SER A O 1
ATOM 1556 N N . ASP A 1 199 ? -5.080 8.825 28.809 1.00 55.53 199 ASP A N 1
ATOM 1557 C CA . ASP A 1 199 ? -4.681 10.109 29.390 1.00 55.53 199 ASP A CA 1
ATOM 1558 C C . ASP A 1 199 ? -4.861 11.258 28.391 1.00 55.53 199 ASP A C 1
ATOM 1560 O O . ASP A 1 199 ? -5.414 12.313 28.714 1.00 55.53 199 ASP A O 1
ATOM 1564 N N . ARG A 1 200 ? -4.518 11.023 27.119 1.00 49.41 200 ARG A N 1
ATOM 1565 C CA . ARG A 1 200 ? -4.705 12.014 26.048 1.00 49.41 200 ARG A CA 1
ATOM 1566 C C . ARG A 1 200 ? -6.176 12.235 25.677 1.00 49.41 200 ARG A C 1
ATOM 1568 O O . ARG A 1 200 ? -6.537 13.324 25.237 1.00 49.41 200 ARG A O 1
ATOM 1575 N N . THR A 1 201 ? -7.028 11.224 25.854 1.00 46.22 201 THR A N 1
ATOM 1576 C CA . THR A 1 201 ? -8.480 11.319 25.622 1.00 46.22 201 THR A CA 1
ATOM 1577 C C . THR A 1 201 ? -9.166 12.082 26.755 1.00 46.22 201 THR A C 1
ATOM 1579 O O . THR A 1 201 ? -10.005 12.938 26.476 1.00 46.22 201 THR A O 1
ATOM 1582 N N . LYS A 1 202 ? -8.752 11.870 28.015 1.00 42.88 202 LYS A N 1
ATOM 1583 C CA . LYS A 1 202 ? -9.193 12.688 29.160 1.00 42.88 202 LYS A CA 1
ATOM 1584 C C . LYS A 1 202 ? -8.830 14.164 28.971 1.00 42.88 202 LYS A C 1
ATOM 1586 O O . LYS A 1 202 ? -9.685 15.021 29.164 1.00 42.88 202 LYS A O 1
ATOM 1591 N N . ALA A 1 203 ? -7.625 14.458 28.477 1.00 42.47 203 ALA A N 1
ATOM 1592 C CA . ALA A 1 203 ? -7.193 15.825 28.172 1.00 42.47 203 ALA A CA 1
ATOM 1593 C C . ALA A 1 203 ? -7.963 16.490 27.006 1.00 42.47 203 ALA A C 1
ATOM 1595 O O . ALA A 1 203 ? -7.959 17.712 26.885 1.00 42.47 203 ALA A O 1
ATOM 1596 N N . ARG A 1 204 ? -8.631 15.712 26.136 1.00 39.22 204 ARG A N 1
ATOM 1597 C CA . ARG A 1 204 ? -9.314 16.209 24.923 1.00 39.22 204 ARG A CA 1
ATOM 1598 C C . ARG A 1 204 ? -10.844 16.146 24.983 1.00 39.22 204 ARG A C 1
ATOM 1600 O O . ARG A 1 204 ? -11.503 16.524 24.012 1.00 39.22 204 ARG A O 1
ATOM 1607 N N . ASN A 1 205 ? -11.417 15.742 26.119 1.00 39.28 205 ASN A N 1
ATOM 1608 C CA . ASN A 1 205 ? -12.861 15.574 26.341 1.00 39.28 205 ASN A CA 1
ATOM 1609 C C . ASN A 1 205 ? -13.709 16.864 26.269 1.00 39.28 205 ASN A C 1
ATOM 1611 O O . ASN A 1 205 ? -14.896 16.827 26.568 1.00 39.28 205 ASN A O 1
ATOM 1615 N N . GLY A 1 206 ? -13.157 17.980 25.786 1.00 37.22 206 GLY A N 1
ATOM 1616 C CA . GLY A 1 206 ? -13.948 19.130 25.350 1.00 37.22 206 GLY A CA 1
ATOM 1617 C C . GLY A 1 206 ? -14.627 18.957 23.982 1.00 37.22 206 GLY A C 1
ATOM 1618 O O . GLY A 1 206 ? -15.613 19.643 23.727 1.00 37.22 206 GLY A O 1
ATOM 1619 N N . ARG A 1 207 ? -14.150 18.085 23.066 1.00 37.44 207 ARG A N 1
ATOM 1620 C CA . ARG A 1 207 ? -14.744 17.953 21.709 1.00 37.44 207 ARG A CA 1
ATOM 1621 C C . ARG A 1 207 ? -14.642 16.532 21.108 1.00 37.44 207 ARG A C 1
ATOM 1623 O O . ARG A 1 207 ? -13.569 16.108 20.695 1.00 37.44 207 ARG A O 1
ATOM 1630 N N . ARG A 1 208 ? -15.807 15.861 21.008 1.00 38.66 208 ARG A N 1
ATOM 1631 C CA . ARG A 1 208 ? -16.224 14.727 20.129 1.00 38.66 208 ARG A CA 1
ATOM 1632 C C . ARG A 1 208 ?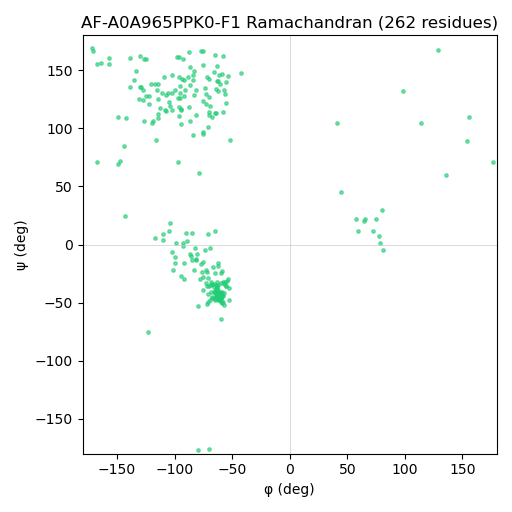 -15.197 13.588 19.891 1.00 38.66 208 ARG A C 1
ATOM 1634 O O . ARG A 1 208 ? -14.291 13.701 19.070 1.00 38.66 208 ARG A O 1
ATOM 1641 N N . ASN A 1 209 ? -15.404 12.431 20.539 1.00 41.94 209 ASN A N 1
ATOM 1642 C CA . ASN A 1 209 ? -14.483 11.280 20.514 1.00 41.94 209 ASN A CA 1
ATOM 1643 C C . ASN A 1 209 ? -14.794 10.208 19.450 1.00 41.94 209 ASN A C 1
ATOM 1645 O O . ASN A 1 209 ? -15.762 9.464 19.564 1.00 41.94 209 ASN A O 1
ATOM 1649 N N . ILE A 1 210 ? -13.870 10.049 18.494 1.00 47.44 210 ILE A N 1
ATOM 1650 C CA . ILE A 1 210 ? -13.757 8.905 17.560 1.00 47.44 210 ILE A CA 1
ATOM 1651 C C . ILE A 1 210 ? -12.676 7.900 18.028 1.00 47.44 210 ILE A C 1
ATOM 1653 O O . ILE A 1 210 ? -12.672 6.745 17.606 1.00 47.44 210 ILE A O 1
ATOM 1657 N N . LEU A 1 211 ? -11.787 8.290 18.958 1.00 41.69 211 LEU A N 1
ATOM 1658 C CA . LEU A 1 211 ? -10.694 7.428 19.436 1.00 41.69 211 LEU A CA 1
ATOM 1659 C C . LEU A 1 211 ? -11.168 6.215 20.258 1.00 41.69 211 LEU A C 1
ATOM 1661 O O . LEU A 1 211 ? -10.562 5.150 20.160 1.00 41.69 211 LEU A O 1
ATOM 1665 N N . ALA A 1 212 ? -12.264 6.323 21.014 1.00 42.22 212 ALA A N 1
ATOM 1666 C CA . ALA A 1 212 ? -12.701 5.263 21.933 1.00 42.22 212 ALA A CA 1
ATOM 1667 C C . ALA A 1 212 ? -12.999 3.920 21.231 1.00 42.22 212 ALA A C 1
ATOM 1669 O O . ALA A 1 212 ? -12.716 2.854 21.774 1.00 42.22 212 ALA A O 1
ATOM 1670 N N . HIS A 1 213 ? -13.491 3.958 19.987 1.00 42.88 213 HIS A N 1
ATOM 1671 C CA . HIS A 1 213 ? -13.861 2.754 19.235 1.00 42.88 213 HIS A CA 1
ATOM 1672 C C . HIS A 1 213 ? -12.659 1.976 18.658 1.00 42.88 213 HIS A C 1
ATOM 1674 O O . HIS A 1 213 ? -12.799 0.804 18.306 1.00 42.88 213 HIS A O 1
ATOM 1680 N N . ILE A 1 214 ? -11.480 2.604 18.583 1.00 48.28 214 ILE A N 1
ATOM 1681 C CA . ILE A 1 214 ? -10.243 2.023 18.022 1.00 48.28 214 ILE A CA 1
ATOM 1682 C C . ILE A 1 214 ? -9.403 1.352 19.116 1.00 48.28 214 ILE A C 1
ATOM 1684 O O . ILE A 1 214 ? -8.725 0.360 18.852 1.00 48.28 214 ILE A O 1
ATOM 1688 N N . PHE A 1 215 ? -9.499 1.860 20.347 1.00 41.88 215 PHE A N 1
ATOM 1689 C CA . PHE A 1 215 ? -8.741 1.395 21.514 1.00 41.88 215 PHE A CA 1
ATOM 1690 C C . PHE A 1 215 ? -9.578 0.562 22.499 1.00 41.88 215 PHE A C 1
ATOM 1692 O O . PHE A 1 215 ? -9.141 0.288 23.603 1.00 41.88 215 PHE A O 1
ATOM 1699 N N . GLY A 1 216 ? -10.791 0.140 22.125 1.00 38.22 216 GLY A N 1
ATOM 1700 C CA . GLY A 1 216 ? -11.562 -0.825 22.919 1.00 38.22 216 GLY A CA 1
ATOM 1701 C C . GLY A 1 216 ? -12.155 -0.310 24.239 1.00 38.22 216 GLY A C 1
ATOM 1702 O O . GLY A 1 216 ? -12.662 -1.127 25.006 1.00 38.22 216 GLY A O 1
ATOM 1703 N N . GLY A 1 217 ? -12.157 1.001 24.496 1.00 33.28 217 GLY A N 1
ATOM 1704 C CA . GLY A 1 217 ? -12.812 1.579 25.673 1.00 33.28 217 GLY A CA 1
ATOM 1705 C C . GLY A 1 217 ? -14.339 1.569 25.540 1.00 33.28 217 GLY A C 1
ATOM 1706 O O . GLY A 1 217 ? -14.874 1.952 24.496 1.00 33.28 217 GLY A O 1
ATOM 1707 N N . LYS A 1 218 ? -15.061 1.154 26.593 1.00 28.09 218 LYS A N 1
ATOM 1708 C CA . LYS A 1 218 ? -16.516 1.374 26.683 1.00 28.09 218 LYS A CA 1
ATOM 1709 C C . LYS A 1 218 ? -16.788 2.875 26.563 1.00 28.09 218 LYS A C 1
ATOM 1711 O O . LYS A 1 218 ? -16.145 3.675 27.239 1.00 28.09 218 LYS A O 1
ATOM 1716 N N . ALA A 1 219 ? -17.756 3.251 25.729 1.00 30.89 219 ALA A N 1
ATOM 1717 C CA . ALA A 1 219 ? -18.329 4.587 25.786 1.00 30.89 219 ALA A CA 1
ATOM 1718 C C . ALA A 1 219 ? -18.894 4.785 27.198 1.00 30.89 219 ALA A C 1
ATOM 1720 O O . ALA A 1 219 ? -19.817 4.078 27.600 1.00 30.89 219 ALA A O 1
ATOM 1721 N N . ILE A 1 220 ? -18.310 5.701 27.966 1.00 28.59 220 ILE A N 1
ATOM 1722 C CA . ILE A 1 220 ? -18.914 6.153 29.215 1.00 28.59 220 ILE A CA 1
ATOM 1723 C C . ILE A 1 220 ? -20.052 7.072 28.779 1.00 28.59 220 ILE A C 1
ATOM 1725 O O . ILE A 1 220 ? -19.828 8.227 28.420 1.00 28.59 220 ILE A O 1
ATOM 1729 N N . GLY A 1 221 ? -21.258 6.513 28.685 1.00 24.66 221 GLY A N 1
ATOM 1730 C CA . GLY A 1 221 ? -22.471 7.296 28.518 1.00 24.66 221 GLY A CA 1
ATOM 1731 C C . GLY A 1 221 ? -22.662 8.135 29.772 1.00 24.66 221 GLY A C 1
ATOM 1732 O O . GLY A 1 221 ? -22.888 7.590 30.850 1.00 24.66 221 GLY A O 1
ATOM 1733 N N . LEU A 1 222 ? -22.541 9.453 29.642 1.00 25.97 222 LEU A N 1
ATOM 1734 C CA . LEU A 1 222 ? -23.102 10.360 30.631 1.00 25.97 222 LEU A CA 1
ATOM 1735 C C . LEU A 1 222 ? -24.620 10.299 30.461 1.00 25.97 222 LEU A C 1
ATOM 1737 O O . LEU A 1 222 ? -25.181 10.872 29.530 1.00 25.97 222 LEU A O 1
ATOM 1741 N N . ASN A 1 223 ? -25.266 9.546 31.349 1.00 27.67 223 ASN A N 1
ATOM 1742 C CA . ASN A 1 223 ? -26.668 9.755 31.663 1.00 27.67 223 ASN A CA 1
ATOM 1743 C C . ASN A 1 223 ? -26.788 11.136 32.310 1.00 27.67 223 ASN A C 1
ATOM 1745 O O . ASN A 1 223 ? -26.322 11.335 33.428 1.00 27.67 223 ASN A O 1
ATOM 1749 N N . SER A 1 224 ? -27.448 12.065 31.632 1.00 30.08 224 SER A N 1
ATOM 1750 C CA . SER A 1 224 ? -28.110 13.189 32.291 1.00 30.08 224 SER A CA 1
ATOM 1751 C C . SER A 1 224 ? -29.351 13.559 31.485 1.00 30.08 224 SER A C 1
ATOM 1753 O O . SER A 1 224 ? -29.388 14.558 30.775 1.00 30.08 224 SER A O 1
ATOM 1755 N N . ALA A 1 225 ? -30.362 12.694 31.563 1.00 27.83 225 ALA A N 1
ATOM 1756 C CA . ALA A 1 225 ? -31.744 13.072 31.305 1.00 27.83 225 ALA A CA 1
ATOM 1757 C C . ALA A 1 225 ? -32.397 13.350 32.664 1.00 27.83 225 ALA A C 1
ATOM 1759 O O . ALA A 1 225 ? -33.198 12.564 33.159 1.00 27.83 225 ALA A O 1
ATOM 1760 N N . THR A 1 226 ? -31.991 14.456 33.282 1.00 30.94 226 THR A N 1
ATOM 1761 C CA . THR A 1 226 ? -32.660 15.028 34.450 1.00 30.94 226 THR A CA 1
ATOM 1762 C C . THR A 1 226 ? -32.559 16.535 34.302 1.00 30.94 226 THR A C 1
ATOM 1764 O O . THR A 1 226 ? -31.577 17.121 34.727 1.00 30.94 226 THR A O 1
ATOM 1767 N N . GLU A 1 227 ? -33.509 17.096 33.556 1.00 29.23 227 GLU A N 1
ATOM 1768 C CA . GLU A 1 227 ? -33.992 18.488 33.560 1.00 29.23 227 GLU A CA 1
ATOM 1769 C C . GLU A 1 227 ? -34.554 18.795 32.173 1.00 29.23 227 GLU A C 1
ATOM 1771 O O . GLU A 1 227 ? -33.835 19.177 31.259 1.00 29.23 227 GLU A O 1
ATOM 1776 N N . LEU A 1 228 ? -35.847 18.507 32.017 1.00 25.92 228 LEU A N 1
ATOM 1777 C CA . LEU A 1 228 ? -36.829 19.227 31.198 1.00 25.92 228 LEU A CA 1
ATOM 1778 C C . LEU A 1 228 ? -38.147 18.442 31.302 1.00 25.92 228 LEU A C 1
ATOM 1780 O O . LEU A 1 228 ? -38.576 17.751 30.381 1.00 25.92 228 LEU A O 1
ATOM 1784 N N . SER A 1 229 ? -38.775 18.503 32.478 1.00 26.47 229 SER A N 1
ATOM 1785 C CA . SER A 1 229 ? -40.197 18.196 32.630 1.00 26.47 229 SER A CA 1
ATOM 1786 C C . SER A 1 229 ? -40.954 19.514 32.743 1.00 26.47 229 SER A C 1
ATOM 1788 O O . SER A 1 229 ? -40.723 20.237 33.707 1.00 26.47 229 SER A O 1
ATOM 1790 N N . GLN A 1 230 ? -41.815 19.791 31.762 1.00 25.22 230 GLN A N 1
ATOM 1791 C CA . GLN A 1 230 ? -42.989 20.688 31.733 1.00 25.22 230 GLN A CA 1
ATOM 1792 C C . GLN A 1 230 ? -43.153 21.050 30.245 1.00 25.22 230 GLN A C 1
ATOM 1794 O O . GLN A 1 230 ? -42.303 21.714 29.677 1.00 25.22 230 GLN A O 1
ATOM 1799 N N . SER A 1 231 ? -44.148 20.607 29.488 1.00 26.16 231 SER A N 1
ATOM 1800 C CA . SER A 1 231 ? -45.562 20.406 29.779 1.00 26.16 231 SER A CA 1
ATOM 1801 C C . SER A 1 231 ? -46.209 19.664 28.589 1.00 26.16 231 SER A C 1
ATOM 1803 O O . SER A 1 231 ? -45.609 19.586 27.520 1.00 26.16 231 SER A O 1
ATOM 1805 N N . ILE A 1 232 ? -47.450 19.198 28.788 1.00 28.02 232 ILE A N 1
ATOM 1806 C CA . ILE A 1 232 ? -48.441 18.657 27.827 1.00 28.02 232 ILE A CA 1
ATOM 1807 C C . ILE A 1 232 ? -48.750 17.158 28.041 1.00 28.02 232 ILE A C 1
ATOM 1809 O O . ILE A 1 232 ? -47.981 16.257 27.718 1.00 28.02 232 ILE A O 1
ATOM 1813 N N . HIS A 1 233 ? -49.936 16.940 28.618 1.00 29.78 233 HIS A N 1
ATOM 1814 C CA . HIS A 1 233 ? -50.633 15.668 28.836 1.00 29.78 233 HIS A CA 1
ATOM 1815 C C . HIS A 1 233 ? -51.261 15.100 27.533 1.00 29.78 233 HIS A C 1
ATOM 1817 O O . HIS A 1 233 ? -51.355 15.815 26.536 1.00 29.78 233 HIS A O 1
ATOM 1823 N N . PRO A 1 234 ? -51.689 13.817 27.523 1.00 30.12 234 PRO A N 1
ATOM 1824 C CA . PRO A 1 234 ? -51.714 12.962 26.336 1.00 30.12 234 PRO A CA 1
ATOM 1825 C C . PRO A 1 234 ? -53.069 12.909 25.612 1.00 30.12 234 PRO A C 1
ATOM 1827 O O . PRO A 1 234 ? -54.125 13.114 26.209 1.00 30.12 234 PRO A O 1
ATOM 1830 N N . ARG A 1 235 ? -53.043 12.477 24.345 1.00 26.16 235 ARG A N 1
ATOM 1831 C CA . ARG A 1 235 ? -54.157 11.750 23.721 1.00 26.16 235 ARG A CA 1
ATOM 1832 C C . ARG A 1 235 ? -53.668 10.398 23.217 1.00 26.16 235 ARG A C 1
ATOM 1834 O O . ARG A 1 235 ? -52.651 10.307 22.538 1.00 26.16 235 ARG A O 1
ATOM 1841 N N . ALA A 1 236 ? -54.397 9.368 23.628 1.00 27.97 236 ALA A N 1
ATOM 1842 C CA . ALA A 1 236 ? -54.249 7.993 23.196 1.00 27.97 236 ALA A CA 1
ATOM 1843 C C . ALA A 1 236 ? -54.742 7.826 21.756 1.00 27.97 236 ALA A C 1
ATOM 1845 O O . ALA A 1 236 ? -55.761 8.412 21.408 1.00 27.97 236 ALA A O 1
ATOM 1846 N N . GLU A 1 237 ? -54.073 6.974 20.982 1.00 28.45 237 GLU A N 1
ATOM 1847 C CA . GLU A 1 237 ? -54.741 6.000 20.120 1.00 28.45 237 GLU A CA 1
ATOM 1848 C C . GLU A 1 237 ? -53.769 4.905 19.657 1.00 28.45 237 GLU A C 1
ATOM 1850 O O . GLU A 1 237 ? -52.547 5.018 19.721 1.00 28.45 237 GLU A O 1
ATOM 1855 N N . THR A 1 238 ? -54.386 3.783 19.331 1.00 27.83 238 THR A N 1
ATOM 1856 C CA . THR A 1 238 ? -53.923 2.399 19.334 1.00 27.83 238 THR A CA 1
ATOM 1857 C C . THR A 1 238 ? -53.227 1.919 18.055 1.00 27.83 238 THR A C 1
ATOM 1859 O O . THR A 1 238 ? -53.463 2.435 16.972 1.00 27.83 238 THR A O 1
ATOM 1862 N N . ALA A 1 239 ? -52.554 0.769 18.220 1.00 27.98 239 ALA A N 1
ATOM 1863 C CA . ALA A 1 239 ? -52.353 -0.324 17.255 1.00 27.98 239 ALA A CA 1
ATOM 1864 C C . ALA A 1 239 ? -51.029 -0.371 16.465 1.00 27.98 239 ALA A C 1
ATOM 1866 O O . ALA A 1 239 ? -50.595 0.592 15.849 1.00 27.98 239 ALA A O 1
ATOM 1867 N N . GLY A 1 240 ? -50.426 -1.570 16.447 1.00 28.52 240 GLY A N 1
ATOM 1868 C CA . GLY A 1 240 ? -49.345 -1.931 15.521 1.00 28.52 240 GLY A CA 1
ATOM 1869 C C . GLY A 1 240 ? -48.167 -2.677 16.149 1.00 28.52 240 GLY A C 1
ATOM 1870 O O . GLY A 1 240 ? -47.036 -2.209 16.115 1.00 28.52 240 GLY A O 1
ATOM 1871 N N . ARG A 1 241 ? -48.420 -3.850 16.735 1.00 27.66 241 ARG A N 1
ATOM 1872 C CA . ARG A 1 241 ? -47.400 -4.763 17.271 1.00 27.66 241 ARG A CA 1
ATOM 1873 C C . ARG A 1 241 ? -46.611 -5.389 16.108 1.00 27.66 241 ARG A C 1
ATOM 1875 O O . ARG A 1 241 ? -47.172 -6.191 15.372 1.00 27.66 241 ARG A O 1
ATOM 1882 N N . ALA A 1 242 ? -45.320 -5.085 15.984 1.00 27.52 242 ALA A N 1
ATOM 1883 C CA . ALA A 1 242 ? -44.380 -5.850 15.162 1.00 27.52 242 ALA A CA 1
ATOM 1884 C C . ALA A 1 242 ? -43.171 -6.250 16.018 1.00 27.52 242 ALA A C 1
ATOM 1886 O O . ALA A 1 242 ? -42.344 -5.429 16.410 1.00 27.52 242 ALA A O 1
ATOM 1887 N N . ILE A 1 243 ? -43.126 -7.535 16.362 1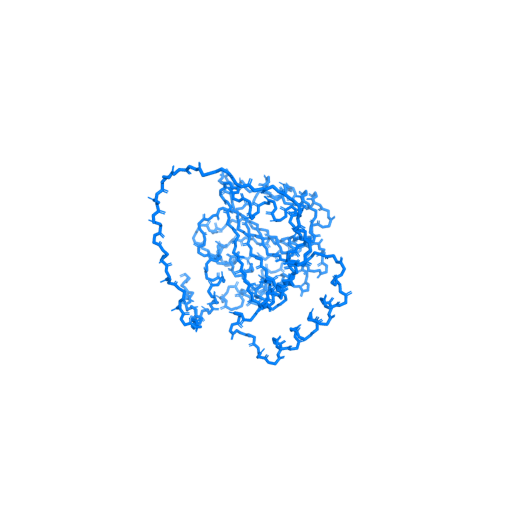.00 30.05 243 ILE A N 1
ATOM 1888 C CA . ILE A 1 243 ? -42.046 -8.184 17.101 1.00 30.05 243 ILE A CA 1
ATOM 1889 C C . ILE A 1 243 ? -40.946 -8.506 16.086 1.00 30.05 243 ILE A C 1
ATOM 1891 O O . ILE A 1 243 ? -41.141 -9.359 15.226 1.00 30.05 243 ILE A O 1
ATOM 1895 N N . ILE A 1 244 ? -39.797 -7.837 16.180 1.00 29.69 244 ILE A N 1
ATOM 1896 C CA . ILE A 1 244 ? -38.581 -8.214 15.444 1.00 29.69 244 ILE A CA 1
ATOM 1897 C C . ILE A 1 244 ? -37.727 -9.069 16.392 1.00 29.69 244 ILE A C 1
ATOM 1899 O O . ILE A 1 244 ? -37.333 -8.570 17.453 1.00 29.69 244 ILE A O 1
ATOM 1903 N N . PRO A 1 245 ? -37.430 -10.342 16.075 1.00 27.73 245 PRO A N 1
ATOM 1904 C CA . PRO A 1 245 ? -36.581 -11.156 16.928 1.00 27.73 245 PRO A CA 1
ATOM 1905 C C . PRO A 1 245 ? -35.130 -10.659 16.869 1.00 27.73 245 PRO A C 1
ATOM 1907 O O . PRO A 1 245 ? -34.523 -10.537 15.806 1.00 27.73 245 PRO A O 1
ATOM 1910 N N . ARG A 1 246 ? -34.566 -10.392 18.051 1.00 27.45 246 ARG A N 1
ATOM 1911 C CA . ARG A 1 246 ? -33.131 -10.188 18.264 1.00 27.45 246 ARG A CA 1
ATOM 1912 C C . ARG A 1 246 ? -32.409 -11.515 18.024 1.00 27.45 246 ARG A C 1
ATOM 1914 O O . ARG A 1 246 ? -32.508 -12.409 18.858 1.00 27.45 246 ARG A O 1
ATOM 1921 N N . SER A 1 247 ? -31.637 -11.637 16.946 1.00 30.23 247 SER A N 1
ATOM 1922 C CA . SER A 1 247 ? -30.646 -12.710 16.831 1.00 30.23 247 SER A CA 1
ATOM 1923 C C . SER A 1 247 ? -29.353 -12.283 17.528 1.00 30.23 247 SER A C 1
ATOM 1925 O O . SER A 1 247 ? -28.498 -11.592 16.973 1.00 30.23 247 SER A O 1
ATOM 1927 N N . SER A 1 248 ? -29.238 -12.684 18.789 1.00 29.50 248 SER A N 1
ATOM 1928 C CA . SER A 1 248 ? -27.993 -12.742 19.542 1.00 29.50 248 SER A CA 1
ATOM 1929 C C . SER A 1 248 ? -27.109 -13.868 19.000 1.00 29.50 248 SER A C 1
ATOM 1931 O O . SER A 1 248 ? -27.416 -15.039 19.200 1.00 29.50 248 SER A O 1
ATOM 1933 N N . ALA A 1 249 ? -25.995 -13.518 18.362 1.00 28.02 249 ALA A N 1
ATOM 1934 C CA . ALA A 1 249 ? -24.872 -14.428 18.148 1.00 28.02 249 ALA A CA 1
ATOM 1935 C C . ALA A 1 249 ? -23.561 -13.624 18.120 1.00 28.02 249 ALA A C 1
ATOM 1937 O O . ALA A 1 249 ? -22.924 -13.453 17.086 1.00 28.02 249 ALA A O 1
ATOM 1938 N N . TRP A 1 250 ? -23.179 -13.084 19.278 1.00 29.52 250 TRP A N 1
ATOM 1939 C CA . TRP A 1 250 ? -21.832 -12.568 19.527 1.00 29.52 250 TRP A CA 1
ATOM 1940 C C . TRP A 1 250 ? -21.193 -13.417 20.620 1.00 29.52 250 TRP A C 1
ATOM 1942 O O . TRP A 1 250 ? -21.336 -13.112 21.798 1.00 29.52 250 TRP A O 1
ATOM 1952 N N . ALA A 1 251 ? -20.518 -14.488 20.211 1.00 29.69 251 ALA A N 1
ATOM 1953 C CA . ALA A 1 251 ? -19.470 -15.150 20.984 1.00 29.69 251 ALA A CA 1
ATOM 1954 C C . ALA A 1 251 ? -18.716 -16.128 20.067 1.00 29.69 251 ALA A C 1
ATOM 1956 O O . ALA A 1 251 ? -18.852 -17.340 20.187 1.00 29.69 251 ALA A O 1
ATOM 1957 N N . ALA A 1 252 ? -17.928 -15.603 19.126 1.00 30.16 252 ALA A N 1
ATOM 1958 C CA . ALA A 1 252 ? -16.773 -16.363 18.661 1.00 30.16 252 ALA A CA 1
ATOM 1959 C C . ALA A 1 252 ? -15.655 -16.142 19.698 1.00 30.16 252 ALA A C 1
ATOM 1961 O O . A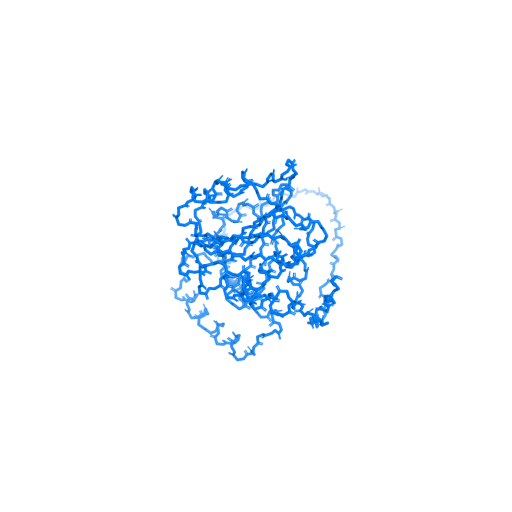LA A 1 252 ? -15.458 -14.993 20.112 1.00 30.16 252 ALA A O 1
ATOM 1962 N N . PRO A 1 253 ? -14.958 -17.196 20.162 1.00 31.70 253 PRO A N 1
ATOM 1963 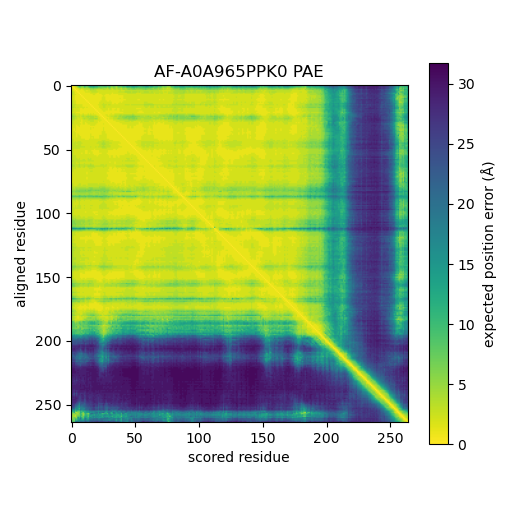C CA . PRO A 1 253 ? -13.837 -17.046 21.087 1.00 31.70 253 PRO A CA 1
ATOM 1964 C C . PRO A 1 253 ? -12.764 -16.150 20.460 1.00 31.70 253 PRO A C 1
ATOM 1966 O O . PRO A 1 253 ? -12.767 -15.952 19.250 1.00 31.70 253 PRO A O 1
ATOM 1969 N N . LEU A 1 254 ? -11.849 -15.604 21.264 1.00 40.53 254 LEU A N 1
ATOM 1970 C CA . LEU A 1 254 ? -10.643 -14.905 20.798 1.00 40.53 254 LEU A CA 1
ATOM 1971 C C . LEU A 1 254 ? -9.894 -15.818 19.806 1.00 40.53 254 LEU A C 1
ATOM 1973 O O . LEU A 1 254 ? -9.127 -16.687 20.212 1.00 40.53 254 LEU A O 1
ATOM 1977 N N . THR A 1 255 ? -10.221 -15.720 18.513 1.00 45.69 255 THR A N 1
ATOM 1978 C CA . THR A 1 255 ? -9.898 -16.776 17.551 1.00 45.69 255 THR A CA 1
ATOM 1979 C C . THR A 1 255 ? -8.418 -16.712 17.237 1.00 45.69 255 THR A C 1
ATOM 1981 O O . THR A 1 255 ? -7.926 -15.670 16.797 1.00 45.69 255 THR A O 1
ATOM 1984 N N . ALA A 1 256 ? -7.736 -17.834 17.454 1.00 50.81 256 ALA A N 1
ATOM 1985 C CA . ALA A 1 256 ? -6.360 -18.062 17.054 1.00 50.81 256 ALA A CA 1
ATOM 1986 C C . ALA A 1 256 ? -6.081 -17.525 15.632 1.00 50.81 256 ALA A C 1
ATOM 1988 O O . ALA A 1 256 ? -6.974 -17.533 14.779 1.00 50.81 256 ALA A O 1
ATOM 1989 N N . PRO A 1 257 ? -4.857 -17.045 15.358 1.00 58.88 257 PRO A N 1
ATOM 1990 C CA . PRO A 1 257 ? -4.500 -16.532 14.042 1.00 58.88 257 PRO A CA 1
ATOM 1991 C C . PRO A 1 257 ? -4.766 -17.561 12.930 1.00 58.88 257 PRO A C 1
ATOM 1993 O O . PRO A 1 257 ? -4.477 -18.749 13.076 1.00 58.88 257 PRO A O 1
ATOM 1996 N N . TYR A 1 258 ? -5.277 -17.080 11.798 1.00 73.00 258 TYR A N 1
ATOM 1997 C CA . TYR A 1 258 ? -5.550 -17.875 10.607 1.00 73.00 258 TYR A CA 1
ATOM 1998 C C . TYR A 1 258 ? -4.227 -18.242 9.939 1.00 73.00 258 TYR A C 1
ATOM 2000 O O . TYR A 1 258 ? -3.383 -17.378 9.697 1.00 73.00 258 TYR A O 1
ATOM 2008 N N . SER A 1 259 ? -4.045 -19.525 9.640 1.00 62.38 259 SER A N 1
ATOM 2009 C CA . SER A 1 259 ? -2.876 -20.018 8.915 1.00 62.38 259 SER A CA 1
ATOM 2010 C C . SER A 1 259 ? -3.134 -19.939 7.415 1.00 62.38 259 SER A C 1
ATOM 2012 O O . SER A 1 259 ? -4.045 -20.590 6.914 1.00 62.38 259 SER A O 1
ATOM 2014 N N . VAL A 1 260 ? -2.333 -19.151 6.699 1.00 60.53 260 VAL A N 1
ATOM 2015 C CA . VAL A 1 260 ? -2.343 -19.094 5.236 1.00 60.53 260 VAL A CA 1
ATOM 2016 C C . VAL A 1 260 ? -1.068 -19.759 4.731 1.00 60.53 260 VAL A C 1
ATOM 2018 O O . VAL A 1 260 ? 0.047 -19.296 4.997 1.00 60.53 260 VAL A O 1
ATOM 2021 N N . THR A 1 261 ? -1.222 -20.871 4.017 1.00 48.19 261 THR A N 1
ATOM 2022 C CA . THR A 1 261 ? -0.101 -21.558 3.373 1.00 48.19 261 THR A CA 1
ATOM 2023 C C . THR A 1 261 ? 0.346 -20.736 2.170 1.00 48.19 261 THR A C 1
ATOM 2025 O O . THR A 1 261 ? -0.440 -20.473 1.261 1.00 48.19 261 THR A O 1
ATOM 2028 N N . ALA A 1 262 ? 1.608 -20.310 2.149 1.00 39.25 262 ALA A N 1
ATOM 2029 C CA . ALA A 1 262 ? 2.196 -19.747 0.942 1.00 39.25 262 ALA A CA 1
ATOM 2030 C C . ALA A 1 262 ? 2.500 -20.900 -0.027 1.00 39.25 262 ALA A C 1
ATOM 2032 O O . ALA A 1 262 ? 3.509 -21.585 0.129 1.00 39.25 262 ALA A O 1
ATOM 2033 N N . THR A 1 263 ? 1.599 -21.153 -0.974 1.00 35.06 263 THR A N 1
ATOM 2034 C CA . THR A 1 263 ? 1.892 -21.932 -2.183 1.00 35.06 263 THR A CA 1
ATOM 2035 C C . THR A 1 263 ? 2.330 -20.963 -3.278 1.00 35.06 263 THR A C 1
ATOM 2037 O O . THR A 1 263 ? 1.660 -19.945 -3.491 1.00 35.06 263 THR A O 1
ATOM 2040 N N . TRP A 1 264 ? 3.482 -21.253 -3.879 1.00 44.22 264 TRP A N 1
ATOM 2041 C CA . TRP A 1 264 ? 4.081 -20.528 -5.000 1.00 44.22 264 TRP A CA 1
ATOM 2042 C C . TRP A 1 264 ? 3.649 -21.167 -6.309 1.00 44.22 264 TRP A C 1
ATOM 2044 O O . TRP A 1 264 ? 3.649 -22.418 -6.346 1.00 44.22 264 TRP A O 1
#

Nearest PDB structures (foldseek):
  5oe8-assembly2_B  TM=8.555E-01  e=1.555E-09  Deep-sea thermophilic phage D6E
  5oeb-assembly6_F  TM=7.922E-01  e=3.746E-09  Deep-sea thermophilic phage D6E
  2is4-assembly1_B  TM=6.155E-01  e=1.287E-03  Escherichia coli
  2is6-assembly1_B  TM=6.105E-01  e=2.264E-03  Escherichia coli
  2is6-assembly1_A  TM=6.427E-01  e=5.808E-03  Escherichia coli

Mean predicted aligned error: 11.67 Å